Protein AF-W6HVR3-F1 (afdb_monomer_lite)

Radius of gyration: 27.74 Å; chains: 1; bounding box: 59×50×89 Å

Sequence (200 aa):
MGRRLGSLRLASVPWSQDQEFVYGEHEGLPLLKRNCAPRDLLATARQLRARGLRPGGKDPVAVLVTKHPASGKTNFSSLWQISECVPVRPQTPAKRASIARATASRRVCRDCGERAWKDLPYRFGRRCEACRYDLGLVDVDDELHELLVGEPTLSAAEHAALDQALVDEREAAALAPVIPLPRRAEVPAPARFRGAVMAS

Structure (mmCIF, N/CA/C/O backbone):
data_AF-W6HVR3-F1
#
_entry.id   AF-W6HVR3-F1
#
loop_
_atom_site.group_PDB
_atom_site.id
_atom_site.type_symbol
_atom_site.label_atom_id
_atom_site.label_alt_id
_atom_site.label_comp_id
_atom_site.label_asym_id
_atom_site.label_entity_id
_atom_site.label_seq_id
_atom_site.pdbx_PDB_ins_code
_atom_site.Cartn_x
_atom_site.Cartn_y
_atom_site.Cartn_z
_atom_site.occupancy
_atom_site.B_iso_or_equiv
_atom_site.auth_seq_id
_atom_site.auth_comp_id
_atom_site.auth_asym_id
_atom_site.auth_atom_id
_atom_site.pdbx_PDB_model_num
ATOM 1 N N . MET A 1 1 ? 10.643 19.812 15.127 1.00 37.28 1 MET A N 1
ATOM 2 C CA . MET A 1 1 ? 9.776 19.799 16.328 1.00 37.28 1 MET A CA 1
ATOM 3 C C . MET A 1 1 ? 8.792 18.641 16.234 1.00 37.28 1 MET A C 1
ATOM 5 O O . MET A 1 1 ? 7.857 18.698 15.446 1.00 37.28 1 MET A O 1
ATOM 9 N N . GLY A 1 2 ? 9.028 17.550 16.965 1.00 48.38 2 GLY A N 1
ATOM 10 C CA . GLY A 1 2 ? 8.088 16.429 16.986 1.00 48.38 2 GLY A CA 1
ATOM 11 C C . GLY A 1 2 ? 6.839 16.829 17.760 1.00 48.38 2 GLY A C 1
ATOM 12 O O . GLY A 1 2 ? 6.935 17.068 18.963 1.00 48.38 2 GLY A O 1
ATOM 13 N N . ARG A 1 3 ? 5.679 16.913 17.094 1.00 54.22 3 ARG A N 1
ATOM 14 C CA . ARG A 1 3 ? 4.394 17.048 17.793 1.00 54.22 3 ARG A CA 1
ATOM 15 C C . ARG A 1 3 ? 4.345 15.959 18.868 1.00 54.22 3 ARG A C 1
ATOM 17 O O . ARG A 1 3 ? 4.532 14.774 18.559 1.00 54.22 3 ARG A O 1
ATOM 24 N N . ARG A 1 4 ? 4.172 16.349 20.138 1.00 56.22 4 ARG A N 1
ATOM 25 C CA . ARG A 1 4 ? 3.867 15.367 21.182 1.00 56.22 4 ARG A CA 1
ATOM 26 C C . ARG A 1 4 ? 2.619 14.635 20.694 1.00 56.22 4 ARG A C 1
ATOM 28 O O . ARG A 1 4 ? 1.671 15.273 20.247 1.00 56.22 4 ARG A O 1
ATOM 35 N N . LEU A 1 5 ? 2.668 13.304 20.696 1.00 62.72 5 LEU A N 1
ATOM 36 C CA . LEU A 1 5 ? 1.436 12.538 20.525 1.00 62.72 5 LEU A CA 1
ATOM 37 C C . LEU A 1 5 ? 0.501 12.994 21.642 1.00 62.72 5 LEU A C 1
ATOM 39 O O . LEU A 1 5 ? 0.992 13.212 22.754 1.00 62.72 5 LEU A O 1
ATOM 43 N N . GLY A 1 6 ? -0.780 13.189 21.335 1.00 65.81 6 GLY A N 1
ATOM 44 C CA . GLY A 1 6 ? -1.755 13.622 22.328 1.00 65.81 6 GLY A CA 1
ATOM 45 C C . GLY A 1 6 ? -1.725 12.723 23.566 1.00 65.81 6 GLY A C 1
ATOM 46 O O . GLY A 1 6 ? -1.260 11.574 23.522 1.00 65.81 6 GLY A O 1
ATOM 47 N N . SER A 1 7 ? -2.187 13.264 24.691 1.00 78.25 7 SER A N 1
ATOM 48 C CA . SER A 1 7 ? -2.413 12.466 25.892 1.00 78.25 7 SER A CA 1
ATOM 49 C C . SER A 1 7 ? -3.419 11.355 25.590 1.00 78.25 7 SER A C 1
ATOM 51 O O . SER A 1 7 ? -4.323 11.513 24.768 1.00 78.25 7 SER A O 1
ATOM 53 N N . LEU A 1 8 ? -3.223 10.205 26.236 1.00 86.62 8 LEU A N 1
ATOM 54 C CA . LEU A 1 8 ? -4.191 9.119 26.186 1.00 86.62 8 LEU A CA 1
ATOM 55 C C . LEU A 1 8 ? -5.496 9.610 26.821 1.00 86.62 8 LEU A C 1
ATOM 57 O O . LEU A 1 8 ? -5.473 10.094 27.952 1.00 86.62 8 LEU A O 1
ATOM 61 N N . ARG A 1 9 ? -6.608 9.497 26.101 1.00 90.75 9 ARG A N 1
ATOM 62 C CA . ARG A 1 9 ? -7.938 9.886 26.579 1.00 90.75 9 ARG A CA 1
ATOM 63 C C . ARG A 1 9 ? -8.987 8.888 26.118 1.00 90.75 9 ARG A C 1
ATOM 65 O O . ARG A 1 9 ? -8.795 8.232 25.098 1.00 90.75 9 ARG A O 1
ATOM 72 N N . LEU A 1 10 ? -10.095 8.820 26.841 1.00 92.25 10 LEU A N 1
ATOM 73 C CA . LEU A 1 10 ? -11.294 8.128 26.382 1.00 92.25 10 LEU A CA 1
ATOM 74 C C . LEU A 1 10 ? -12.038 9.013 25.377 1.00 92.25 10 LEU A C 1
ATOM 76 O O . LEU A 1 10 ? -12.172 10.224 25.581 1.00 92.25 10 LEU A O 1
ATOM 80 N N . ALA A 1 11 ? -12.480 8.420 24.274 1.00 91.00 11 ALA A N 1
ATOM 81 C CA . ALA A 1 11 ? -13.274 9.085 23.251 1.00 91.00 11 ALA A CA 1
ATOM 82 C C . ALA A 1 11 ? -14.348 8.137 22.715 1.00 91.00 11 ALA A C 1
ATOM 84 O O . ALA A 1 11 ? -14.144 6.927 22.652 1.00 91.00 11 ALA A O 1
ATOM 85 N N . SER A 1 12 ? -15.483 8.701 22.301 1.00 93.81 12 SER A N 1
ATOM 86 C CA . SER A 1 12 ? -16.439 7.968 21.471 1.00 93.81 12 SER A CA 1
ATOM 87 C C . SER A 1 12 ? -15.815 7.740 20.094 1.00 93.81 12 SER A C 1
ATOM 89 O O . SER A 1 12 ? -15.232 8.664 19.518 1.00 93.81 12 SER A O 1
ATOM 91 N N . VAL A 1 13 ? -15.886 6.504 19.602 1.00 93.62 13 VAL A N 1
ATOM 92 C CA . VAL A 1 13 ? -15.258 6.082 18.348 1.00 93.62 13 VAL A CA 1
ATOM 93 C C . VAL A 1 13 ? -16.280 5.410 17.426 1.00 93.62 13 VAL A C 1
ATOM 95 O O . VAL A 1 13 ? -17.185 4.746 17.919 1.00 93.62 13 VAL A O 1
ATOM 98 N N . PRO A 1 14 ? -16.144 5.519 16.091 1.00 90.62 14 PRO A N 1
ATOM 99 C CA . PRO A 1 14 ? -17.130 4.955 15.161 1.00 90.62 14 PRO A CA 1
ATOM 100 C C . PRO A 1 14 ? -17.266 3.422 15.177 1.00 90.62 14 PRO A C 1
ATOM 102 O O . PRO A 1 14 ? -18.275 2.896 14.720 1.00 90.62 14 PRO A O 1
ATOM 105 N N . TRP A 1 15 ? -16.253 2.690 15.652 1.00 92.00 15 TRP A N 1
ATOM 106 C CA . TRP A 1 15 ? -16.192 1.224 15.549 1.00 92.00 15 TRP A CA 1
ATOM 107 C C . TRP A 1 15 ? -16.594 0.476 16.827 1.00 92.00 15 TRP A C 1
ATOM 109 O O . TRP A 1 15 ? -16.579 -0.755 16.821 1.00 92.00 15 TRP A O 1
ATOM 119 N N . SER A 1 16 ? -16.934 1.183 17.907 1.00 92.75 16 SER A N 1
ATOM 120 C CA . SER A 1 16 ? -17.322 0.589 19.189 1.00 92.75 16 SER A CA 1
ATOM 121 C C . SER A 1 16 ? -18.478 1.357 19.820 1.00 92.75 16 SER A C 1
ATOM 123 O O . SER A 1 16 ? -18.613 2.563 19.627 1.00 92.75 16 SER A O 1
ATOM 125 N N . GLN A 1 17 ? -19.326 0.643 20.559 1.00 90.69 17 GLN A N 1
ATOM 126 C CA . GLN A 1 17 ? -20.404 1.247 21.350 1.00 90.69 17 GLN A CA 1
ATOM 127 C C . GLN A 1 17 ? -19.866 1.872 22.645 1.00 90.69 17 GLN A C 1
ATOM 129 O O . GLN A 1 17 ? -20.471 2.799 23.182 1.00 90.69 17 GLN A O 1
ATOM 134 N N . ASP A 1 18 ? -18.712 1.391 23.109 1.00 92.31 18 ASP A N 1
ATOM 135 C CA . ASP A 1 18 ? -18.030 1.887 24.295 1.00 92.31 18 ASP A CA 1
ATOM 136 C C . ASP A 1 18 ? -17.052 3.016 23.948 1.00 92.31 18 ASP A C 1
ATOM 138 O O . ASP A 1 18 ? -16.608 3.184 22.808 1.00 92.31 18 ASP A O 1
ATOM 142 N N . GLN A 1 19 ? -16.668 3.794 24.961 1.00 92.25 19 GLN A N 1
ATOM 143 C CA . GLN A 1 19 ? -15.564 4.738 24.817 1.00 92.25 19 GLN A CA 1
ATOM 144 C C . GLN A 1 19 ? -14.231 3.989 24.747 1.00 92.25 19 GLN A C 1
ATOM 146 O O . GLN A 1 19 ? -13.931 3.153 25.599 1.00 92.25 19 GLN A O 1
ATOM 151 N N . GLU A 1 20 ? -13.394 4.345 23.775 1.00 91.12 20 GLU A N 1
ATOM 152 C CA . GLU A 1 20 ? -12.078 3.738 23.595 1.00 91.12 20 GLU A CA 1
ATOM 153 C C . GLU A 1 20 ? -10.937 4.715 23.868 1.00 91.12 20 GLU A C 1
ATOM 155 O O . GLU A 1 20 ? -11.057 5.937 23.748 1.00 91.12 20 GLU A O 1
ATOM 160 N N . PHE A 1 21 ? -9.788 4.148 24.232 1.00 91.62 21 PHE A N 1
ATOM 161 C CA . PHE A 1 21 ? -8.570 4.901 24.481 1.00 91.62 21 PHE A CA 1
ATOM 162 C C . PHE A 1 21 ? -7.899 5.340 23.173 1.00 91.62 21 PHE A C 1
ATOM 164 O O . PHE A 1 21 ? -7.393 4.524 22.401 1.00 91.62 21 PHE A O 1
ATOM 171 N N . VAL A 1 22 ? -7.804 6.654 22.973 1.00 93.19 22 VAL A N 1
ATOM 172 C CA . VAL A 1 22 ? -7.170 7.296 21.814 1.00 93.19 22 VAL A CA 1
ATOM 173 C C . VAL A 1 22 ? -6.045 8.233 22.261 1.00 93.19 22 VAL A C 1
ATOM 175 O O . VAL A 1 22 ? -6.077 8.803 23.349 1.00 93.19 22 VAL A O 1
ATOM 178 N N . TYR A 1 23 ? -5.030 8.422 21.421 1.00 90.00 23 TYR A N 1
ATOM 179 C CA . TYR A 1 23 ? -3.847 9.257 21.687 1.00 90.00 23 TYR A CA 1
ATOM 180 C C . TYR A 1 23 ? -3.973 10.670 21.096 1.00 90.00 23 TYR A C 1
ATOM 182 O O . TYR A 1 23 ? -2.999 11.242 20.597 1.00 90.00 23 TYR A O 1
ATOM 190 N N . GLY A 1 24 ? -5.183 11.224 21.131 1.00 89.06 24 GLY A N 1
ATOM 191 C CA . GLY A 1 24 ? -5.526 12.509 20.526 1.00 89.06 24 GLY A CA 1
ATOM 192 C C . GLY A 1 24 ? -6.207 12.356 19.170 1.00 89.06 24 GLY A C 1
ATOM 193 O O . GLY A 1 24 ? -6.849 11.344 18.897 1.00 89.06 24 GLY A O 1
ATOM 194 N N . GLU A 1 25 ? -6.075 13.385 18.341 1.00 89.25 25 GLU A N 1
ATOM 195 C CA . GLU A 1 25 ? -6.706 13.472 17.024 1.00 89.25 25 GLU A CA 1
ATOM 196 C C . GLU A 1 25 ? -5.675 13.860 15.962 1.00 89.25 25 GLU A C 1
ATOM 198 O O . GLU A 1 25 ? -4.686 14.547 16.242 1.00 89.25 25 GLU A O 1
ATOM 203 N N . HIS A 1 26 ? -5.899 13.407 14.735 1.00 89.81 26 HIS A N 1
ATOM 204 C CA . HIS A 1 26 ? -5.138 13.787 13.555 1.00 89.81 26 HIS A CA 1
ATOM 205 C C . HIS A 1 26 ? -6.118 14.018 12.412 1.00 89.81 26 HIS A C 1
ATOM 207 O O . HIS A 1 26 ? -6.849 13.102 12.057 1.00 89.81 26 HIS A O 1
ATOM 213 N N . GLU A 1 27 ? -6.155 15.241 11.875 1.00 87.50 27 GLU A N 1
ATOM 214 C CA . GLU A 1 27 ? -7.090 15.621 10.801 1.00 87.50 27 GLU A CA 1
ATOM 215 C C . GLU A 1 27 ? -8.567 15.375 11.178 1.00 87.50 27 GLU A C 1
ATOM 217 O O . GLU A 1 27 ? -9.373 14.957 10.358 1.00 87.50 27 GLU A O 1
ATOM 222 N N . GLY A 1 28 ? -8.917 15.599 12.452 1.00 89.56 28 GLY A N 1
ATOM 223 C CA . GLY A 1 28 ? -10.265 15.354 12.983 1.00 89.56 28 GLY A CA 1
ATOM 224 C C . GLY A 1 28 ? -10.594 13.878 13.240 1.00 89.56 28 GLY A C 1
ATOM 225 O O . GLY A 1 28 ? -11.687 13.574 13.705 1.00 89.56 28 GLY A O 1
ATOM 226 N N . LEU A 1 29 ? -9.658 12.958 12.983 1.00 93.50 29 LEU A N 1
ATOM 227 C CA . LEU A 1 29 ? -9.834 11.527 13.215 1.00 93.50 29 LEU A CA 1
ATOM 228 C C . LEU A 1 29 ? -9.121 11.063 14.493 1.00 93.50 29 LEU A C 1
ATOM 230 O O . LEU A 1 29 ? -8.024 11.546 14.796 1.00 93.50 29 LEU A O 1
ATOM 234 N N . PRO A 1 30 ? -9.674 10.075 15.218 1.00 94.25 30 PRO A N 1
ATOM 235 C CA . PRO A 1 30 ? -9.005 9.438 16.345 1.00 94.25 30 PRO A CA 1
ATOM 236 C C . PRO A 1 30 ? -7.598 8.938 15.999 1.00 94.25 30 PRO A C 1
ATOM 238 O O . PRO A 1 30 ? -7.398 8.201 15.028 1.00 94.25 30 PRO A O 1
ATOM 241 N N . LEU A 1 31 ? -6.614 9.303 16.822 1.00 94.50 31 LEU A N 1
ATOM 242 C CA . LEU A 1 31 ? -5.224 8.890 16.647 1.00 94.50 31 LEU A CA 1
ATOM 243 C C . LEU A 1 31 ? -4.912 7.663 17.510 1.00 94.50 31 LEU A C 1
ATOM 245 O O . LEU A 1 31 ? -4.918 7.731 18.737 1.00 94.50 31 LEU A O 1
ATOM 249 N N . LEU A 1 32 ? -4.561 6.546 16.882 1.00 93.62 32 LEU A N 1
ATOM 250 C CA . LEU A 1 32 ? -4.206 5.294 17.548 1.00 93.62 32 LEU A CA 1
ATOM 251 C C . LEU A 1 32 ? -2.709 5.026 17.412 1.00 93.62 32 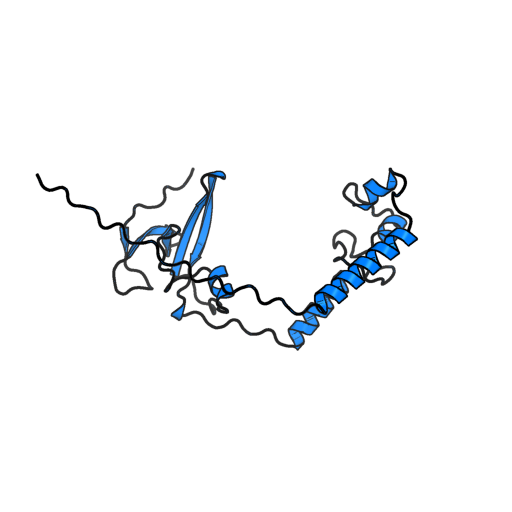LEU A C 1
ATOM 253 O O . LEU A 1 32 ? -2.122 5.216 16.350 1.00 93.62 32 LEU A O 1
ATOM 257 N N . LYS A 1 33 ? -2.058 4.542 18.471 1.00 91.25 33 LYS A N 1
ATOM 258 C CA . LYS A 1 33 ? -0.667 4.076 18.377 1.00 91.25 33 LYS A CA 1
ATOM 259 C C . LYS A 1 33 ? -0.597 2.670 17.791 1.00 91.25 33 LYS A C 1
ATOM 261 O O . LYS A 1 33 ? -1.537 1.877 17.884 1.00 91.25 33 LYS A O 1
ATOM 266 N N . ARG A 1 34 ? 0.569 2.327 17.237 1.00 87.94 34 ARG A N 1
ATOM 267 C CA . ARG A 1 34 ? 0.906 0.941 16.884 1.00 87.94 34 ARG A CA 1
ATOM 268 C C . ARG A 1 34 ? 0.579 -0.005 18.048 1.00 87.94 34 ARG A C 1
ATOM 270 O O . ARG A 1 34 ? 1.024 0.236 19.163 1.00 87.94 34 ARG A O 1
ATOM 277 N N . ASN A 1 35 ? -0.133 -1.093 17.745 1.00 86.31 35 ASN A N 1
ATOM 278 C CA . ASN A 1 35 ? -0.628 -2.113 18.683 1.00 86.31 35 ASN A CA 1
ATOM 279 C C . ASN A 1 35 ? -1.777 -1.696 19.616 1.00 86.31 35 ASN A C 1
ATOM 281 O O . ASN A 1 35 ? -2.193 -2.528 20.411 1.00 86.31 35 ASN A O 1
ATOM 285 N N . CYS A 1 36 ? -2.319 -0.482 19.500 1.00 89.44 36 CYS A N 1
ATOM 286 C CA . CYS A 1 36 ? -3.506 -0.073 20.261 1.00 89.44 36 CYS A CA 1
ATOM 287 C C . CYS A 1 36 ? -4.809 -0.223 19.466 1.00 89.44 36 CYS A C 1
ATOM 289 O O . CYS A 1 36 ? -5.869 -0.300 20.064 1.00 89.44 36 CYS A O 1
ATOM 291 N N . ALA A 1 37 ? -4.740 -0.264 18.131 1.00 89.56 37 ALA A N 1
ATOM 292 C CA . ALA A 1 37 ? -5.923 -0.444 17.296 1.00 89.56 37 ALA A CA 1
ATOM 293 C C . ALA A 1 37 ? -6.438 -1.901 17.347 1.00 89.56 37 ALA A C 1
ATOM 295 O O . ALA A 1 37 ? -5.624 -2.814 17.130 1.00 89.56 37 ALA A O 1
ATOM 296 N N . PRO A 1 38 ? -7.752 -2.126 17.552 1.00 92.06 38 PRO A N 1
ATOM 297 C CA . PRO A 1 38 ? -8.369 -3.448 17.444 1.00 92.06 38 PRO A CA 1
ATOM 298 C C . PRO A 1 38 ? -8.154 -4.038 16.042 1.00 92.06 38 PRO A C 1
ATOM 300 O O . PRO A 1 38 ? -8.547 -3.449 15.035 1.00 92.06 38 PRO A O 1
ATOM 303 N N . ARG A 1 39 ? -7.459 -5.179 15.946 1.00 91.62 39 ARG A N 1
ATOM 304 C CA . ARG A 1 39 ? -6.997 -5.769 14.663 1.00 91.62 39 ARG A CA 1
ATOM 305 C C . ARG A 1 39 ? -8.079 -6.562 13.924 1.00 91.62 39 ARG A C 1
ATOM 307 O O . ARG A 1 39 ? -7.921 -6.901 12.744 1.00 91.62 39 ARG A O 1
ATOM 314 N N . ASP A 1 40 ? -9.112 -6.928 14.655 1.00 92.44 40 ASP A N 1
ATOM 315 C CA . ASP A 1 40 ? -10.336 -7.592 14.233 1.00 92.44 40 ASP A CA 1
ATOM 316 C C . ASP A 1 40 ? -11.332 -6.600 13.619 1.00 92.44 40 ASP A C 1
ATOM 318 O O . ASP A 1 40 ? -11.959 -6.938 12.617 1.00 92.44 40 ASP A O 1
ATOM 322 N N . LEU A 1 41 ? -11.391 -5.365 14.134 1.00 95.12 41 LEU A N 1
ATOM 323 C CA . LEU A 1 41 ? -12.311 -4.322 13.658 1.00 95.12 41 LEU A CA 1
ATOM 324 C C . LEU A 1 41 ? -11.678 -3.348 12.661 1.00 95.12 41 LEU A C 1
ATOM 326 O O . LEU A 1 41 ? -12.324 -2.972 11.682 1.00 95.12 41 LEU A O 1
ATOM 330 N N . LEU A 1 42 ? -10.415 -2.960 12.866 1.00 96.25 42 LEU A N 1
ATOM 331 C CA . LEU A 1 42 ? -9.730 -1.955 12.055 1.00 96.25 42 LEU A CA 1
ATOM 332 C C . LEU A 1 42 ? -8.573 -2.540 11.245 1.00 96.25 42 LEU A C 1
ATOM 334 O O . LEU A 1 42 ? -7.784 -3.368 11.712 1.00 96.25 42 LEU A O 1
ATOM 338 N N . ALA A 1 43 ? -8.416 -2.043 10.021 1.00 96.75 43 ALA A N 1
ATOM 339 C CA . ALA A 1 43 ? -7.310 -2.402 9.149 1.00 96.75 43 ALA A CA 1
ATOM 340 C C . ALA A 1 43 ? -6.820 -1.219 8.309 1.00 96.75 43 ALA A C 1
ATOM 342 O O . ALA A 1 43 ? -7.584 -0.384 7.834 1.00 96.75 43 ALA A O 1
ATOM 343 N N . THR A 1 44 ? -5.513 -1.191 8.063 1.00 96.50 44 THR A N 1
ATOM 344 C CA . THR A 1 44 ? -4.900 -0.320 7.050 1.00 96.50 44 THR A CA 1
ATOM 345 C C . THR A 1 44 ? -5.234 -0.810 5.639 1.00 96.50 44 THR A C 1
ATOM 347 O O . THR A 1 44 ? -5.469 -2.001 5.425 1.00 96.50 44 THR A O 1
ATOM 350 N N . ALA A 1 45 ? -5.133 0.063 4.633 1.00 95.00 45 ALA A N 1
ATOM 351 C CA . ALA A 1 45 ? -5.339 -0.309 3.226 1.00 95.00 45 ALA A CA 1
ATOM 352 C C . ALA A 1 45 ? -4.477 -1.509 2.783 1.00 95.00 45 ALA A C 1
ATOM 354 O O . ALA A 1 45 ? -4.921 -2.355 2.005 1.00 95.00 45 ALA A O 1
ATOM 355 N N . ARG A 1 46 ? -3.246 -1.616 3.305 1.00 94.75 46 ARG A N 1
ATOM 356 C CA . ARG A 1 46 ? -2.357 -2.757 3.038 1.00 94.75 46 ARG A CA 1
ATOM 357 C C . ARG A 1 46 ? -2.876 -4.051 3.669 1.00 94.75 46 ARG A C 1
ATOM 359 O O . ARG A 1 46 ? -2.840 -5.092 3.021 1.00 94.75 46 ARG A O 1
ATOM 366 N N . GLN A 1 47 ? -3.365 -3.989 4.907 1.00 95.50 47 GLN A N 1
ATOM 367 C CA . GLN A 1 47 ? -3.951 -5.144 5.595 1.00 95.50 47 GLN A CA 1
ATOM 368 C C . GLN A 1 47 ? -5.266 -5.588 4.945 1.00 95.50 47 GLN A C 1
ATOM 370 O O . GLN A 1 47 ? -5.481 -6.786 4.805 1.00 95.50 47 GLN A O 1
ATOM 375 N N . LEU A 1 48 ? -6.103 -4.653 4.485 1.00 96.62 48 LEU A N 1
ATOM 376 C CA . LEU A 1 48 ? -7.312 -4.976 3.725 1.00 96.62 48 LEU A CA 1
ATOM 377 C C . LEU A 1 48 ? -6.980 -5.723 2.433 1.00 96.62 48 LEU A C 1
ATOM 379 O O . LEU A 1 48 ? -7.549 -6.781 2.182 1.00 96.62 48 LEU A O 1
ATOM 383 N N . ARG A 1 49 ? -6.001 -5.238 1.656 1.00 94.69 49 ARG A N 1
ATOM 384 C CA . ARG A 1 49 ? -5.561 -5.927 0.431 1.00 94.69 49 ARG A CA 1
ATOM 385 C C . ARG A 1 49 ? -5.079 -7.350 0.696 1.00 94.69 49 ARG A C 1
ATOM 387 O O . ARG A 1 49 ? -5.412 -8.238 -0.078 1.00 94.69 49 ARG A O 1
ATOM 394 N N . ALA A 1 50 ? -4.351 -7.574 1.791 1.00 95.12 50 ALA A N 1
ATOM 395 C CA . ALA A 1 50 ? -3.924 -8.917 2.190 1.00 95.12 50 ALA A CA 1
ATOM 396 C C . ALA A 1 50 ? -5.108 -9.850 2.515 1.00 95.12 50 ALA A C 1
ATOM 398 O O . ALA A 1 50 ? -4.986 -11.059 2.366 1.00 95.12 50 ALA A O 1
ATOM 399 N N . ARG A 1 51 ? -6.259 -9.291 2.914 1.00 94.88 51 ARG A N 1
ATOM 400 C CA . ARG A 1 51 ? -7.523 -10.013 3.140 1.00 94.88 51 ARG A CA 1
ATOM 401 C C . ARG A 1 51 ? -8.428 -10.064 1.898 1.00 94.88 51 ARG A C 1
ATOM 403 O O . ARG A 1 51 ? -9.569 -10.492 2.004 1.00 94.88 51 ARG A O 1
ATOM 410 N N . GLY A 1 52 ? -7.970 -9.589 0.737 1.00 95.12 52 GLY A N 1
ATOM 411 C CA . GLY A 1 52 ? -8.801 -9.506 -0.470 1.00 95.12 52 GLY A CA 1
ATOM 412 C C . GLY A 1 52 ? -9.899 -8.437 -0.403 1.00 95.12 52 GLY A C 1
ATOM 413 O O . GLY A 1 52 ? -10.848 -8.487 -1.182 1.00 95.12 52 GLY A O 1
ATOM 414 N N . LEU A 1 53 ? -9.770 -7.455 0.493 1.00 96.81 53 LEU A N 1
ATOM 415 C CA . LEU A 1 53 ? -10.717 -6.358 0.698 1.00 96.81 53 LEU A CA 1
ATOM 416 C C . LEU A 1 53 ? -10.152 -5.017 0.204 1.00 96.81 53 LEU A C 1
ATOM 418 O O . LEU A 1 53 ? -8.939 -4.811 0.097 1.00 96.81 53 LEU A O 1
ATOM 422 N N . ARG A 1 54 ? -11.048 -4.073 -0.083 1.00 96.00 54 ARG A N 1
ATOM 423 C CA . ARG A 1 54 ? -10.748 -2.667 -0.373 1.00 96.00 54 ARG A CA 1
ATOM 424 C C . ARG A 1 54 ? -11.698 -1.752 0.414 1.00 96.00 54 ARG A C 1
ATOM 426 O O . ARG A 1 54 ? -12.832 -2.156 0.661 1.00 96.00 54 ARG A O 1
ATOM 433 N N . PRO A 1 55 ? -11.307 -0.495 0.694 1.00 95.50 55 PRO A N 1
ATOM 434 C CA . PRO A 1 55 ? -12.153 0.469 1.408 1.00 95.50 55 PRO A CA 1
ATOM 435 C C . PRO A 1 55 ? -13.515 0.777 0.772 1.00 95.50 55 PRO A C 1
ATOM 437 O O . PRO A 1 55 ? -14.358 1.396 1.396 1.00 95.50 55 PRO A O 1
ATOM 440 N N . GLY A 1 56 ? -13.733 0.428 -0.500 1.00 92.69 56 GLY A N 1
ATOM 441 C CA . GLY A 1 56 ? -15.042 0.603 -1.137 1.00 92.69 56 GLY A CA 1
ATOM 442 C C . GLY A 1 56 ? -15.480 2.050 -1.386 1.00 92.69 56 GLY A C 1
ATOM 443 O O . GLY A 1 56 ? -16.609 2.239 -1.813 1.00 92.69 56 GLY A O 1
ATOM 444 N N . GLY A 1 57 ? -14.604 3.042 -1.186 1.00 92.50 57 GLY A N 1
ATOM 445 C CA . GLY A 1 57 ? -14.953 4.468 -1.254 1.00 92.50 57 GLY A CA 1
ATOM 446 C C . GLY A 1 57 ? -15.340 5.073 0.098 1.00 92.50 57 GLY A C 1
ATOM 447 O O . GLY A 1 57 ? -15.802 6.203 0.130 1.00 92.50 57 GLY A O 1
ATOM 448 N N . LYS A 1 58 ? -15.163 4.328 1.196 1.00 93.38 58 LYS A N 1
ATOM 449 C CA . LYS A 1 58 ? -15.342 4.828 2.559 1.00 93.38 58 LYS A CA 1
ATOM 450 C C . LYS A 1 58 ? -14.158 5.682 3.002 1.00 93.38 58 LYS A C 1
ATOM 452 O O . LYS A 1 58 ? -12.998 5.336 2.734 1.00 93.38 58 LYS A O 1
ATOM 457 N N . ASP A 1 59 ? -14.473 6.737 3.738 1.00 95.00 59 ASP A N 1
ATOM 458 C CA . ASP A 1 59 ? -13.487 7.544 4.439 1.00 95.00 59 ASP A CA 1
ATOM 459 C C . ASP A 1 59 ? -12.872 6.757 5.606 1.00 95.00 59 ASP A C 1
ATOM 461 O O . ASP A 1 59 ? -13.494 5.837 6.149 1.00 95.00 59 ASP A O 1
ATOM 465 N N . PRO A 1 60 ? -11.613 7.042 5.965 1.00 96.38 60 PRO A N 1
ATOM 466 C CA . PRO A 1 60 ? -10.981 6.394 7.101 1.00 96.38 60 PRO A CA 1
ATOM 467 C C . PRO A 1 60 ? -11.623 6.831 8.421 1.00 96.38 60 PRO A C 1
ATOM 469 O O . PRO A 1 60 ? -11.950 7.996 8.613 1.00 96.38 60 PRO A O 1
ATOM 472 N N . VAL A 1 61 ? -11.743 5.891 9.358 1.00 96.62 61 VAL A N 1
ATOM 473 C CA . VAL A 1 61 ? -12.371 6.115 10.674 1.00 96.62 61 VAL A CA 1
ATOM 474 C C . VAL A 1 61 ? -11.364 6.502 11.755 1.00 96.62 61 VAL A C 1
ATOM 476 O O . VAL A 1 61 ? -11.740 7.046 12.786 1.00 96.62 61 VAL A O 1
ATOM 479 N N . ALA A 1 62 ? -10.079 6.209 11.542 1.00 95.69 62 ALA A N 1
ATOM 480 C CA . ALA A 1 62 ? -8.996 6.527 12.466 1.00 95.69 62 ALA A CA 1
ATOM 481 C C . ALA A 1 62 ? -7.658 6.651 11.734 1.00 95.69 62 ALA A C 1
ATOM 483 O O . ALA A 1 62 ? -7.499 6.221 10.587 1.00 95.69 62 ALA A O 1
ATOM 484 N N . VAL A 1 63 ? -6.659 7.182 12.433 1.00 96.00 63 VAL A N 1
ATOM 485 C CA . VAL A 1 63 ? -5.279 7.268 11.955 1.00 96.00 63 VAL A CA 1
ATOM 486 C C . VAL A 1 63 ? -4.366 6.507 12.905 1.00 96.00 63 VAL A C 1
ATOM 488 O O . VAL A 1 63 ? -4.341 6.745 14.107 1.00 96.00 63 VAL A O 1
ATOM 491 N N . LEU A 1 64 ? -3.570 5.594 12.362 1.00 95.25 64 LEU A N 1
ATOM 492 C CA . LEU A 1 64 ? -2.511 4.897 13.072 1.00 95.25 64 LEU A CA 1
ATOM 493 C C . LEU A 1 64 ? -1.216 5.704 13.000 1.00 95.25 64 LEU A C 1
ATOM 495 O O . LEU A 1 64 ? -0.724 5.986 11.909 1.00 95.25 64 LEU A O 1
ATOM 499 N N . VAL A 1 65 ? -0.598 5.980 14.143 1.00 93.56 65 VAL A N 1
ATOM 500 C CA . VAL A 1 65 ? 0.741 6.564 14.211 1.00 93.56 65 VAL A CA 1
ATOM 501 C C . VAL A 1 65 ? 1.787 5.523 14.586 1.00 93.56 65 VAL A C 1
ATOM 503 O O . VAL A 1 65 ? 1.691 4.818 15.597 1.00 93.56 65 VAL A O 1
ATOM 506 N N . THR A 1 66 ? 2.833 5.454 13.767 1.00 91.88 66 THR A N 1
ATOM 507 C CA . THR A 1 66 ? 4.010 4.622 14.007 1.00 91.88 66 THR A CA 1
ATOM 508 C C . THR A 1 66 ? 5.242 5.504 14.099 1.00 91.88 66 THR A C 1
ATOM 510 O O . THR A 1 66 ? 5.637 6.151 13.132 1.00 91.88 66 THR A O 1
ATOM 513 N N . LYS A 1 67 ? 5.865 5.520 15.277 1.00 88.94 67 LYS A N 1
ATOM 514 C CA . LYS A 1 67 ? 7.174 6.139 15.489 1.00 88.94 67 LYS A CA 1
ATOM 515 C C . LYS A 1 67 ? 8.259 5.097 15.252 1.00 88.94 67 LYS A C 1
ATOM 517 O O . LYS A 1 67 ? 8.136 3.976 15.743 1.00 88.94 67 LYS A O 1
ATOM 522 N N . HIS A 1 68 ? 9.308 5.475 14.535 1.00 89.94 68 HIS A N 1
ATOM 523 C CA . HIS A 1 68 ? 10.463 4.635 14.231 1.00 89.94 68 HIS A CA 1
ATOM 524 C C . HIS A 1 68 ? 11.701 5.197 14.947 1.00 89.94 68 HIS A C 1
ATOM 526 O O . HIS A 1 68 ? 12.405 6.010 14.345 1.00 89.94 68 HIS A O 1
ATOM 532 N N . PRO A 1 69 ? 11.987 4.789 16.203 1.00 85.31 69 PRO A N 1
ATOM 533 C CA . PRO A 1 69 ? 13.016 5.417 17.038 1.00 85.31 69 PRO A CA 1
ATOM 534 C C . PRO A 1 69 ? 14.397 5.459 16.381 1.00 85.31 69 PRO A C 1
ATOM 536 O O . PRO A 1 69 ? 15.031 6.503 16.387 1.00 85.31 69 PRO A O 1
ATOM 539 N N . ALA A 1 70 ? 14.802 4.369 15.722 1.00 90.38 70 ALA A N 1
ATOM 540 C CA . ALA A 1 70 ? 16.095 4.269 15.042 1.00 90.38 70 ALA A CA 1
ATOM 541 C C . ALA A 1 70 ? 16.286 5.289 13.906 1.00 90.38 70 ALA A C 1
ATOM 543 O O . ALA A 1 70 ? 17.401 5.708 13.638 1.00 90.38 70 ALA A O 1
ATOM 544 N N . SER A 1 71 ? 15.204 5.692 13.233 1.00 92.12 71 SER A N 1
ATOM 545 C CA . SER A 1 71 ? 15.267 6.625 12.095 1.00 92.12 71 SER A CA 1
ATOM 546 C C . SER A 1 71 ? 14.728 8.020 12.419 1.00 92.12 71 SER A C 1
ATOM 548 O O . SER A 1 71 ? 14.719 8.887 11.552 1.00 92.12 71 SER A O 1
ATOM 550 N N . GLY A 1 72 ? 14.161 8.218 13.614 1.00 89.12 72 GLY A N 1
ATOM 551 C CA . GLY A 1 72 ? 13.417 9.426 13.986 1.00 89.12 72 GLY A CA 1
ATOM 552 C C . GLY A 1 72 ? 12.117 9.672 13.198 1.00 89.12 72 GLY A C 1
ATOM 553 O O . GLY A 1 72 ? 11.388 10.618 13.502 1.00 89.12 72 GLY A O 1
ATOM 554 N N . LYS A 1 73 ? 11.781 8.838 12.204 1.00 91.12 73 LYS A N 1
ATOM 555 C CA . LYS A 1 73 ? 10.613 9.031 11.332 1.00 91.12 73 LYS A CA 1
ATOM 556 C C . LYS A 1 73 ? 9.308 8.705 12.057 1.00 91.12 73 LYS A C 1
ATOM 558 O O . LYS A 1 73 ? 9.226 7.769 12.856 1.00 91.12 73 LYS A O 1
ATOM 563 N N . THR A 1 74 ? 8.263 9.466 11.744 1.00 91.31 74 THR A N 1
ATOM 564 C CA . THR A 1 74 ? 6.894 9.211 12.206 1.00 91.31 74 THR A CA 1
ATOM 565 C C . THR A 1 74 ? 5.993 9.052 10.995 1.00 91.31 74 THR A C 1
ATOM 567 O O . THR A 1 74 ? 5.902 9.962 10.178 1.00 91.31 74 THR A O 1
ATOM 570 N N . ASN A 1 75 ? 5.339 7.900 10.897 1.00 92.88 75 ASN A N 1
ATOM 571 C CA . ASN A 1 75 ? 4.427 7.568 9.815 1.00 92.88 75 ASN A CA 1
ATOM 572 C C . ASN A 1 75 ? 2.991 7.578 10.325 1.00 92.88 75 ASN A C 1
ATOM 574 O O . ASN A 1 75 ? 2.708 7.058 11.409 1.00 92.88 75 ASN A O 1
ATOM 578 N N . PHE A 1 76 ? 2.100 8.125 9.509 1.00 93.88 76 PHE A N 1
ATOM 579 C CA . PHE A 1 76 ? 0.660 8.082 9.711 1.00 93.88 76 PHE A CA 1
ATOM 580 C C . PHE A 1 76 ? 0.059 7.122 8.689 1.00 93.88 76 PHE A C 1
ATOM 582 O O . PHE A 1 76 ? 0.516 7.031 7.549 1.00 93.88 76 PHE A O 1
ATOM 589 N N . SER A 1 77 ? -0.912 6.324 9.106 1.00 95.44 77 SER A N 1
ATOM 590 C CA . SER A 1 77 ? -1.578 5.362 8.234 1.00 95.44 77 SER A CA 1
ATOM 591 C C . SER A 1 77 ? -3.056 5.345 8.549 1.00 95.44 77 SER A C 1
ATOM 593 O O . SER A 1 77 ? -3.444 5.050 9.672 1.00 95.44 77 SER A O 1
ATOM 595 N N . SER A 1 78 ? -3.878 5.629 7.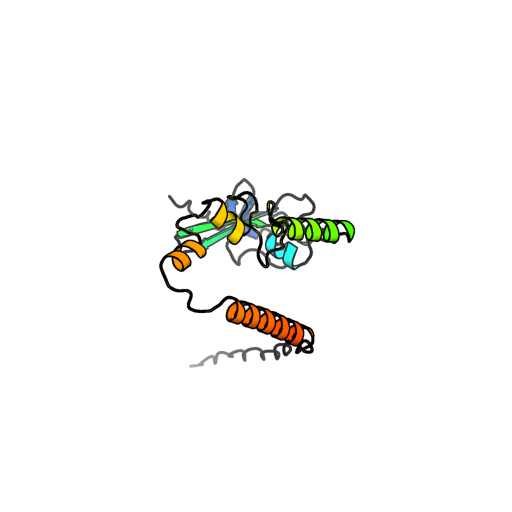554 1.00 96.50 78 SER A N 1
ATOM 596 C CA . SER A 1 78 ? -5.325 5.605 7.702 1.00 96.50 78 SER A CA 1
ATOM 597 C C . SER A 1 78 ? -5.829 4.189 8.016 1.00 96.50 78 SER A C 1
ATOM 599 O O . SER A 1 78 ? -5.285 3.189 7.524 1.00 96.50 78 SER A O 1
ATOM 601 N N . LEU A 1 79 ? -6.855 4.114 8.858 1.00 96.75 79 LEU A N 1
ATOM 602 C CA . LEU A 1 79 ? -7.532 2.894 9.275 1.00 96.75 79 LEU A CA 1
ATOM 603 C C . LEU A 1 79 ? -8.984 2.927 8.812 1.00 96.75 79 LEU A C 1
ATOM 605 O O . LEU A 1 79 ? -9.665 3.944 8.923 1.00 96.75 79 LEU A O 1
ATOM 609 N N . TRP A 1 80 ? -9.446 1.782 8.333 1.00 97.44 80 TRP A N 1
ATOM 610 C CA . TRP A 1 80 ? -10.818 1.544 7.915 1.00 97.44 80 TRP A CA 1
ATOM 611 C C . TRP A 1 80 ? -11.424 0.433 8.752 1.00 97.44 80 TRP A C 1
ATOM 613 O O . TRP A 1 80 ? -10.717 -0.492 9.169 1.00 97.44 80 TRP A O 1
ATOM 623 N N . GLN A 1 81 ? -12.735 0.505 8.939 1.00 96.19 81 GLN A N 1
ATOM 624 C CA . GLN A 1 81 ? -13.492 -0.556 9.577 1.00 96.19 81 GLN A CA 1
ATOM 625 C C . GLN A 1 81 ? -13.700 -1.715 8.599 1.00 96.19 81 GLN A C 1
ATOM 627 O O . GLN A 1 81 ? -14.136 -1.533 7.462 1.00 96.19 81 GLN A O 1
ATOM 632 N N . ILE A 1 82 ? -13.347 -2.922 9.032 1.00 96.12 82 ILE A N 1
ATOM 633 C CA . ILE A 1 82 ? -13.310 -4.109 8.172 1.00 96.12 82 ILE A CA 1
ATOM 634 C C . ILE A 1 82 ? -14.716 -4.519 7.721 1.00 96.12 82 ILE A C 1
ATOM 636 O O . ILE A 1 82 ? -14.876 -4.916 6.570 1.00 96.12 82 ILE A O 1
ATOM 640 N N . SER A 1 83 ? -15.722 -4.388 8.591 1.00 94.12 83 SER A N 1
ATOM 641 C CA . SER A 1 83 ? -17.121 -4.741 8.301 1.00 94.12 83 SER A CA 1
ATOM 642 C C . SER A 1 83 ? -17.736 -3.923 7.163 1.00 94.12 83 SER A C 1
ATOM 644 O O . SER A 1 83 ? -18.629 -4.409 6.479 1.00 94.12 83 SER A O 1
ATOM 646 N N . GLU A 1 84 ? -17.249 -2.703 6.934 1.00 94.06 84 GLU A N 1
ATOM 647 C CA . GLU A 1 84 ? -17.740 -1.816 5.872 1.00 94.06 84 GLU A CA 1
ATOM 648 C C . GLU A 1 84 ? -16.955 -1.943 4.562 1.00 94.06 84 GLU A C 1
ATOM 650 O O . GLU A 1 84 ? -17.310 -1.346 3.540 1.00 94.06 84 GLU A O 1
ATOM 655 N N . CYS A 1 85 ? -15.856 -2.694 4.583 1.00 96.19 85 CYS A N 1
ATOM 656 C CA . CYS A 1 85 ? -15.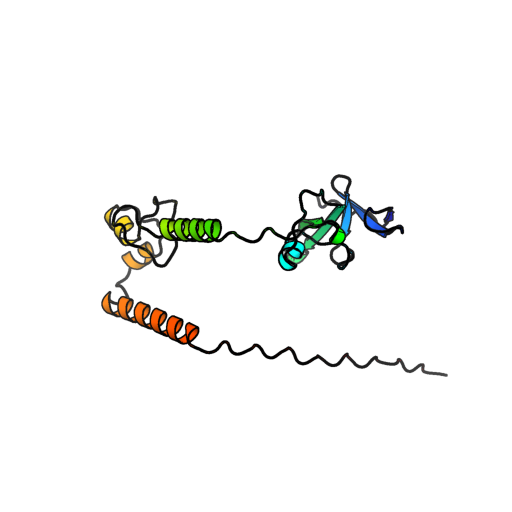024 -2.889 3.412 1.00 96.19 85 CYS A CA 1
ATOM 657 C C . CYS A 1 85 ? -15.655 -3.897 2.454 1.00 96.19 85 CYS A C 1
ATOM 659 O O . CYS A 1 85 ? -16.350 -4.832 2.839 1.00 96.19 85 CYS A O 1
ATOM 661 N N . VAL A 1 86 ? -15.341 -3.740 1.172 1.00 96.81 86 VAL A N 1
ATOM 662 C CA . VAL A 1 86 ? -15.882 -4.595 0.111 1.00 96.81 86 VAL A CA 1
ATOM 663 C C . VAL A 1 86 ? -14.776 -5.437 -0.517 1.00 96.81 86 VAL A C 1
ATOM 665 O O . VAL A 1 86 ? -13.619 -5.006 -0.531 1.00 96.81 86 VAL A O 1
ATOM 668 N N . PRO A 1 87 ? -15.092 -6.605 -1.098 1.00 96.38 87 PRO A N 1
ATOM 669 C CA . PRO A 1 87 ? -14.114 -7.394 -1.833 1.00 96.38 87 PRO A CA 1
ATOM 670 C C . PRO A 1 87 ? -13.408 -6.591 -2.935 1.00 96.38 87 PRO A C 1
ATOM 672 O O . PRO A 1 87 ? -13.987 -5.728 -3.615 1.00 96.38 87 PRO A O 1
ATOM 675 N N . VAL A 1 88 ? -12.120 -6.875 -3.121 1.00 95.25 88 VAL A N 1
ATOM 676 C CA . VAL A 1 88 ? -11.351 -6.371 -4.260 1.00 95.25 88 VAL A CA 1
ATOM 677 C C . VAL A 1 88 ? -11.985 -6.915 -5.535 1.00 95.25 88 VAL A C 1
ATOM 679 O O . VAL A 1 88 ? -12.230 -8.112 -5.657 1.00 95.25 88 VAL A O 1
ATOM 682 N N . ARG A 1 89 ? -12.233 -6.035 -6.513 1.00 90.88 89 ARG A N 1
ATOM 683 C CA . ARG A 1 89 ? -12.736 -6.466 -7.820 1.00 90.88 89 ARG A CA 1
ATOM 684 C C . ARG A 1 89 ? -11.711 -7.426 -8.444 1.00 90.88 89 ARG A C 1
ATOM 686 O O . ARG A 1 89 ? -10.565 -7.004 -8.634 1.00 90.88 89 ARG A O 1
ATOM 693 N N . PRO A 1 90 ? -12.101 -8.663 -8.799 1.00 88.81 90 PRO A N 1
ATOM 694 C CA . PRO A 1 90 ? -11.187 -9.592 -9.437 1.00 88.81 90 PRO A CA 1
ATOM 695 C C . PRO A 1 90 ? -10.725 -9.028 -10.780 1.00 88.81 90 PRO A C 1
ATOM 697 O O . PRO A 1 90 ? -11.450 -8.311 -11.479 1.00 88.81 90 PRO A O 1
ATOM 700 N N . GLN A 1 91 ? -9.486 -9.335 -11.144 1.00 92.19 91 GLN A N 1
ATOM 701 C CA . GLN A 1 91 ? -8.934 -8.882 -12.407 1.00 92.19 91 GLN A CA 1
ATOM 702 C C . GLN A 1 91 ? -9.597 -9.633 -13.565 1.00 92.19 91 GLN A C 1
ATOM 704 O O . GLN A 1 91 ? -9.528 -10.860 -13.650 1.00 92.19 91 GLN A O 1
ATOM 709 N N . THR A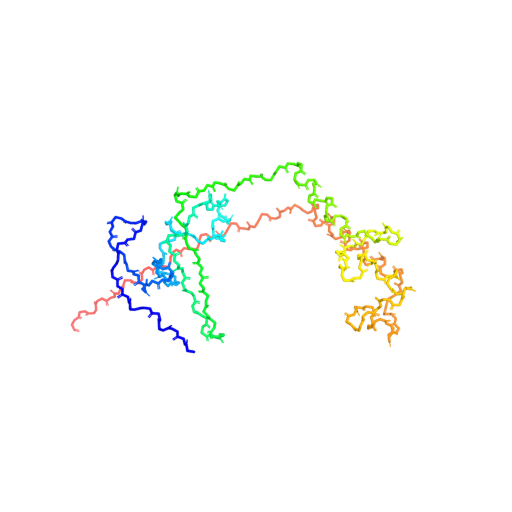 1 92 ? -10.208 -8.898 -14.495 1.00 94.25 92 THR A N 1
ATOM 710 C CA . THR A 1 92 ? -10.820 -9.515 -15.676 1.00 94.25 92 THR A CA 1
ATOM 711 C C . THR A 1 92 ? -9.746 -10.135 -16.584 1.00 94.25 92 THR A C 1
ATOM 713 O O . THR A 1 92 ? -8.612 -9.638 -16.624 1.00 94.25 92 THR A O 1
ATOM 716 N N . PRO A 1 93 ? -10.064 -11.202 -17.343 1.00 94.19 93 PRO A N 1
ATOM 717 C CA . PRO A 1 93 ? -9.142 -11.774 -18.328 1.00 94.19 93 PRO A CA 1
ATOM 718 C C . PRO A 1 93 ? -8.623 -10.732 -19.330 1.00 94.19 93 PRO A C 1
ATOM 720 O O . PRO A 1 93 ? -7.422 -10.657 -19.574 1.00 94.19 93 PRO A O 1
ATOM 723 N N . ALA A 1 94 ? -9.496 -9.844 -19.817 1.00 94.00 94 ALA A N 1
ATOM 724 C CA . ALA A 1 94 ? -9.114 -8.756 -20.718 1.00 94.00 94 ALA A CA 1
ATOM 725 C C . ALA A 1 94 ? -8.082 -7.804 -20.085 1.00 94.00 94 ALA A C 1
ATOM 727 O O . ALA A 1 94 ? -7.098 -7.425 -20.720 1.00 94.00 94 ALA A O 1
ATOM 728 N N . LYS A 1 95 ? -8.249 -7.465 -18.799 1.00 94.19 95 LYS A N 1
ATOM 729 C CA . LYS A 1 95 ? -7.286 -6.629 -18.071 1.00 94.19 95 LYS A CA 1
ATOM 730 C C . LYS A 1 95 ? -5.954 -7.351 -17.850 1.00 94.19 95 LYS A C 1
ATOM 732 O O . LYS A 1 95 ? -4.908 -6.716 -17.935 1.00 94.19 95 LYS A O 1
ATOM 737 N N . ARG A 1 96 ? -5.970 -8.666 -17.589 1.00 94.75 96 ARG A N 1
ATOM 738 C CA . ARG A 1 96 ? -4.752 -9.504 -17.544 1.00 94.75 96 ARG A CA 1
ATOM 739 C C . ARG A 1 96 ? -4.003 -9.470 -18.874 1.00 94.75 96 ARG A C 1
ATOM 741 O O . ARG A 1 96 ? -2.819 -9.153 -18.872 1.00 94.75 96 ARG A O 1
ATOM 748 N N . ALA A 1 97 ? -4.697 -9.693 -19.988 1.00 95.44 97 ALA A N 1
ATOM 749 C CA . ALA A 1 97 ? -4.098 -9.638 -21.321 1.00 95.44 97 ALA A CA 1
ATOM 750 C C . ALA A 1 97 ? -3.526 -8.247 -21.647 1.00 95.44 97 ALA A C 1
ATOM 752 O O . ALA A 1 97 ? -2.419 -8.140 -22.166 1.00 95.44 97 ALA A O 1
ATOM 753 N N . SER A 1 98 ? -4.242 -7.176 -21.290 1.00 96.31 98 SER A N 1
ATOM 754 C CA . SER A 1 98 ? -3.768 -5.798 -21.468 1.00 96.31 98 SER A CA 1
ATOM 755 C C . SER A 1 98 ? -2.485 -5.519 -20.675 1.00 96.31 98 SER A C 1
ATOM 757 O O . SER A 1 98 ? -1.517 -5.012 -21.237 1.00 96.31 98 SER A O 1
ATOM 759 N N . ILE A 1 99 ? -2.422 -5.931 -19.403 1.00 94.88 99 ILE A N 1
ATOM 760 C CA . ILE A 1 99 ? -1.210 -5.780 -18.582 1.00 94.88 99 ILE A CA 1
ATOM 761 C C . ILE A 1 99 ? -0.057 -6.619 -19.138 1.00 94.88 99 ILE A C 1
ATOM 763 O O . ILE A 1 99 ? 1.062 -6.121 -19.206 1.00 94.88 99 ILE A O 1
ATOM 767 N N . ALA A 1 100 ? -0.314 -7.852 -19.577 1.00 92.81 100 ALA A N 1
ATOM 768 C CA . ALA A 1 100 ? 0.707 -8.695 -20.193 1.00 92.81 100 ALA A CA 1
ATOM 769 C C . ALA A 1 100 ? 1.279 -8.049 -21.467 1.00 92.81 100 ALA A C 1
ATOM 771 O O . ALA A 1 100 ? 2.496 -7.968 -21.616 1.00 92.81 100 ALA A O 1
ATOM 772 N N . ARG A 1 101 ? 0.419 -7.500 -22.337 1.00 93.19 101 ARG A N 1
ATOM 773 C CA . ARG A 1 101 ? 0.840 -6.743 -23.529 1.00 93.19 101 ARG A CA 1
ATOM 774 C C . ARG A 1 101 ? 1.627 -5.489 -23.165 1.00 93.19 101 ARG A C 1
ATOM 776 O O . ARG A 1 101 ? 2.651 -5.224 -23.783 1.00 93.19 101 ARG A O 1
ATOM 783 N N . ALA A 1 102 ? 1.186 -4.747 -22.152 1.00 93.19 102 ALA A N 1
ATOM 784 C CA . ALA A 1 102 ? 1.902 -3.572 -21.674 1.00 93.19 102 ALA A CA 1
ATOM 785 C C . ALA A 1 102 ? 3.281 -3.944 -21.116 1.00 93.19 102 ALA A C 1
ATOM 787 O O . ALA A 1 102 ? 4.245 -3.244 -21.376 1.00 93.19 102 ALA A O 1
ATOM 788 N N . THR A 1 103 ? 3.408 -5.044 -20.372 1.00 91.94 103 THR A N 1
ATOM 789 C CA . THR A 1 103 ? 4.711 -5.527 -19.892 1.00 91.94 103 THR A CA 1
ATOM 790 C C . THR A 1 103 ? 5.597 -5.984 -21.043 1.00 91.94 103 THR A C 1
ATOM 792 O O . THR A 1 103 ? 6.764 -5.616 -21.079 1.00 91.94 103 THR A O 1
ATOM 795 N N . ALA A 1 104 ? 5.048 -6.698 -22.026 1.00 90.50 104 ALA A N 1
ATOM 796 C CA . ALA A 1 104 ? 5.796 -7.098 -23.212 1.00 90.50 104 ALA A CA 1
ATOM 797 C C . ALA A 1 104 ? 6.312 -5.885 -24.003 1.00 90.50 104 ALA A C 1
ATOM 799 O O . ALA A 1 104 ? 7.478 -5.862 -24.380 1.00 90.50 104 ALA A O 1
ATOM 800 N N . SER A 1 105 ? 5.495 -4.843 -24.195 1.00 90.56 105 SER A N 1
ATOM 801 C CA . SER A 1 105 ? 5.916 -3.641 -24.930 1.00 90.56 105 SER A CA 1
ATOM 802 C C . SER A 1 105 ? 6.992 -2.832 -24.208 1.00 90.56 105 SER A C 1
ATOM 804 O O . SER A 1 105 ? 7.766 -2.131 -24.853 1.00 90.56 105 SER A O 1
ATOM 806 N N . ARG A 1 106 ? 7.094 -2.943 -22.875 1.00 92.06 106 ARG A N 1
ATOM 807 C CA . ARG A 1 106 ? 8.196 -2.331 -22.119 1.00 92.06 106 ARG A CA 1
ATOM 808 C C . ARG A 1 106 ? 9.546 -2.996 -22.375 1.00 92.06 106 ARG A C 1
ATOM 810 O O . ARG A 1 106 ? 10.557 -2.366 -22.085 1.00 92.06 106 ARG A O 1
ATOM 817 N N . ARG A 1 107 ? 9.554 -4.223 -22.899 1.00 91.12 107 ARG A N 1
ATOM 818 C CA . ARG A 1 107 ? 10.751 -5.042 -23.142 1.00 91.12 107 ARG A CA 1
ATOM 819 C C . ARG A 1 107 ? 11.184 -5.084 -24.602 1.00 91.12 107 ARG A C 1
ATOM 821 O O . ARG A 1 107 ? 12.242 -5.618 -24.891 1.00 91.12 107 ARG A O 1
ATOM 828 N N . VAL A 1 108 ? 10.369 -4.565 -25.516 1.00 91.50 108 VAL A N 1
ATOM 829 C CA . VAL A 1 108 ? 10.674 -4.557 -26.950 1.00 91.50 108 VAL A CA 1
ATOM 830 C C . VAL A 1 108 ? 11.460 -3.296 -27.291 1.00 91.50 108 VAL A C 1
ATOM 832 O O . VAL A 1 108 ? 10.993 -2.187 -27.014 1.00 91.50 108 VAL A O 1
ATOM 835 N N . CYS A 1 109 ? 12.644 -3.476 -27.875 1.00 88.81 109 CYS A N 1
ATOM 836 C CA . CYS A 1 109 ? 13.480 -2.385 -28.356 1.00 88.81 109 CYS A CA 1
ATOM 837 C C . CYS A 1 109 ? 12.775 -1.647 -29.496 1.00 88.81 109 CYS A C 1
ATOM 839 O O . CYS A 1 109 ? 12.249 -2.272 -30.415 1.00 88.81 109 CYS A O 1
ATOM 841 N N . ARG A 1 110 ? 12.769 -0.312 -29.456 1.00 88.62 110 ARG A N 1
ATOM 842 C CA . ARG A 1 110 ? 12.153 0.498 -30.518 1.00 88.62 110 ARG A CA 1
ATOM 843 C C . ARG A 1 110 ? 12.944 0.548 -31.828 1.00 88.62 110 ARG A C 1
ATOM 845 O O . ARG A 1 110 ? 12.341 0.912 -32.830 1.00 88.62 110 ARG A O 1
ATOM 852 N N . ASP A 1 111 ? 14.228 0.192 -31.819 1.00 87.12 111 ASP A N 1
ATOM 853 C CA . ASP A 1 111 ? 15.078 0.225 -33.018 1.00 87.12 111 ASP A CA 1
ATOM 854 C C . ASP A 1 111 ? 15.148 -1.136 -33.704 1.00 87.12 111 ASP A C 1
ATOM 856 O O . ASP A 1 111 ? 14.754 -1.269 -34.857 1.00 87.12 111 ASP A O 1
ATOM 860 N N . CYS A 1 112 ? 15.608 -2.161 -32.982 1.00 87.06 112 CYS A N 1
ATOM 861 C CA . CYS A 1 112 ? 15.787 -3.500 -33.543 1.00 87.06 112 CYS A CA 1
ATOM 862 C C . CYS A 1 112 ? 14.567 -4.418 -33.360 1.00 87.06 112 CYS A C 1
ATOM 864 O O . CYS A 1 112 ? 14.521 -5.495 -33.944 1.00 87.06 112 CYS A O 1
ATOM 866 N N . GLY A 1 113 ? 13.579 -4.035 -32.540 1.00 85.44 113 GLY A N 1
ATOM 867 C CA . GLY A 1 113 ? 12.394 -4.860 -32.273 1.00 85.44 113 GLY A CA 1
ATOM 868 C C . GLY A 1 113 ? 12.635 -6.067 -31.356 1.00 85.44 113 GLY A C 1
ATOM 869 O O . GLY A 1 113 ? 11.688 -6.790 -31.038 1.00 85.44 113 GLY A O 1
ATOM 870 N N . GLU A 1 114 ? 13.867 -6.283 -30.896 1.00 86.50 114 GLU A N 1
ATOM 871 C CA . GLU A 1 114 ? 14.219 -7.418 -30.047 1.00 86.50 114 GLU A CA 1
ATOM 872 C C . GLU A 1 114 ? 13.613 -7.303 -28.644 1.00 86.50 114 GLU A C 1
ATOM 874 O O . GLU A 1 114 ? 13.464 -6.208 -28.085 1.00 86.50 114 GLU A O 1
ATOM 879 N N . ARG A 1 115 ? 13.233 -8.446 -28.064 1.00 86.19 115 ARG A N 1
ATOM 880 C CA . ARG A 1 115 ? 12.641 -8.517 -26.726 1.00 86.19 115 ARG A CA 1
ATOM 881 C C . ARG A 1 115 ? 13.717 -8.816 -25.686 1.00 86.19 115 ARG A C 1
ATOM 883 O O . ARG A 1 115 ? 14.205 -9.934 -25.608 1.00 86.19 115 ARG A O 1
ATOM 890 N N . ALA A 1 116 ? 13.979 -7.850 -24.814 1.00 82.44 116 ALA A N 1
ATOM 891 C CA . ALA A 1 116 ? 14.880 -8.011 -23.683 1.00 82.44 116 ALA A CA 1
ATOM 892 C C . ALA A 1 116 ? 14.282 -8.878 -22.561 1.00 82.44 116 ALA A C 1
ATOM 894 O O . ALA A 1 116 ? 13.061 -8.949 -22.358 1.00 82.44 116 ALA A O 1
ATOM 895 N N . TRP A 1 117 ? 15.166 -9.491 -21.775 1.00 81.94 117 TRP A N 1
ATOM 896 C CA . TRP A 1 117 ? 14.805 -10.265 -20.588 1.00 81.94 117 TRP A CA 1
ATOM 897 C C . TRP A 1 117 ? 14.268 -9.373 -19.448 1.00 81.94 117 TRP A C 1
ATOM 899 O O . TRP A 1 117 ? 13.338 -9.771 -18.7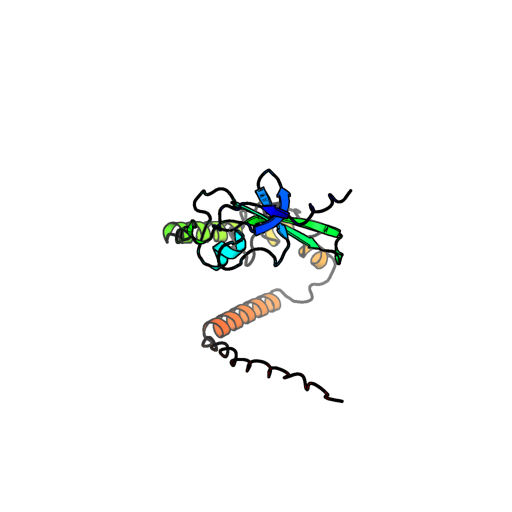34 1.00 81.94 117 TRP A O 1
ATOM 909 N N . LYS A 1 118 ? 14.783 -8.136 -19.331 1.00 84.25 118 LYS A N 1
ATOM 910 C CA . LYS A 1 118 ? 14.344 -7.082 -18.392 1.00 84.25 118 LYS A CA 1
ATOM 911 C C . LYS A 1 118 ? 13.547 -5.968 -19.082 1.00 84.25 118 LYS A C 1
ATOM 913 O O . LYS A 1 118 ? 13.545 -5.836 -20.303 1.00 84.25 118 LYS A O 1
ATOM 918 N N . ASP A 1 119 ? 12.833 -5.165 -18.288 1.00 90.25 119 ASP A N 1
ATOM 919 C CA . ASP A 1 119 ? 12.143 -3.968 -18.788 1.00 90.25 119 ASP A CA 1
ATOM 920 C C . ASP A 1 119 ? 13.183 -2.950 -19.287 1.00 90.25 119 ASP A C 1
ATOM 922 O O . ASP A 1 119 ? 14.088 -2.567 -18.547 1.00 90.25 119 ASP A O 1
ATOM 926 N N . LEU A 1 120 ? 13.042 -2.500 -20.540 1.00 87.69 120 LEU A N 1
ATOM 927 C CA . LEU A 1 120 ? 13.973 -1.546 -21.134 1.00 87.69 120 LEU A CA 1
ATOM 928 C C . LEU A 1 120 ? 13.790 -0.154 -20.511 1.00 87.69 120 LEU A C 1
ATOM 930 O O . LEU A 1 120 ? 12.648 0.277 -20.268 1.00 87.69 120 LEU A O 1
ATOM 934 N N . PRO A 1 121 ? 14.890 0.586 -20.294 1.00 86.38 121 PRO A N 1
ATOM 935 C CA . PRO A 1 121 ? 14.854 1.865 -19.605 1.00 86.38 121 PRO A CA 1
ATOM 936 C C . PRO A 1 121 ? 14.048 2.904 -20.391 1.00 86.38 121 PRO A C 1
ATOM 938 O O . PRO A 1 121 ? 14.249 3.129 -21.586 1.00 86.38 121 PRO A O 1
ATOM 941 N N . TYR A 1 122 ? 13.124 3.577 -19.698 1.00 87.88 122 TYR A N 1
ATOM 942 C CA . TYR A 1 122 ? 12.276 4.609 -20.305 1.00 87.88 122 TYR A CA 1
ATOM 943 C C . TYR A 1 122 ? 13.081 5.842 -20.743 1.00 87.88 122 TYR A C 1
ATOM 945 O O . TYR A 1 122 ? 12.833 6.383 -21.816 1.00 87.88 122 TYR A O 1
ATOM 953 N N . ARG A 1 123 ? 14.072 6.230 -19.931 1.00 84.06 123 ARG A N 1
ATOM 954 C CA . ARG A 1 123 ? 15.023 7.331 -20.157 1.00 84.06 123 ARG A CA 1
ATOM 955 C C . ARG A 1 123 ? 15.657 7.309 -21.554 1.00 84.06 123 ARG A C 1
ATOM 957 O O . ARG A 1 123 ? 15.783 8.357 -22.167 1.00 84.06 123 ARG A O 1
ATOM 964 N N . PHE A 1 124 ? 15.983 6.122 -22.067 1.00 82.00 124 PHE A N 1
ATOM 965 C CA . PHE A 1 124 ? 16.617 5.931 -23.379 1.00 82.00 124 PHE A CA 1
ATOM 966 C C . PHE A 1 124 ? 15.617 5.519 -24.466 1.00 82.00 124 PHE A C 1
ATOM 968 O O . PHE A 1 124 ? 15.967 4.879 -25.453 1.00 82.00 124 PHE A O 1
ATOM 975 N N . GLY A 1 125 ? 14.334 5.832 -24.271 1.00 87.06 125 GLY A N 1
ATOM 976 C CA . GLY A 1 125 ? 13.291 5.569 -25.258 1.00 87.06 125 GLY A CA 1
ATOM 977 C C . GLY A 1 125 ? 12.938 4.090 -25.437 1.00 87.06 125 GLY A C 1
ATOM 978 O O . GLY A 1 125 ? 12.381 3.744 -26.474 1.00 87.06 125 GLY A O 1
ATOM 979 N N . ARG A 1 126 ? 13.208 3.228 -24.443 1.00 90.00 126 ARG A N 1
ATOM 980 C CA . ARG A 1 126 ? 13.045 1.761 -24.529 1.00 90.00 126 ARG A CA 1
ATOM 981 C C . ARG A 1 126 ? 13.885 1.144 -25.655 1.00 90.00 126 ARG A C 1
ATOM 983 O O . ARG A 1 126 ? 13.351 0.537 -26.581 1.00 90.00 126 ARG A O 1
ATOM 990 N N . ARG A 1 127 ? 15.201 1.316 -25.562 1.00 87.50 127 ARG A N 1
ATOM 991 C CA . ARG A 1 127 ? 16.198 0.717 -26.462 1.00 87.50 127 ARG A CA 1
ATOM 992 C C . ARG A 1 127 ? 17.014 -0.330 -25.709 1.00 87.50 127 ARG A C 1
ATOM 994 O O . ARG A 1 127 ? 17.233 -0.166 -24.507 1.00 87.50 127 ARG A O 1
ATOM 1001 N N . CYS A 1 128 ? 17.399 -1.407 -26.389 1.00 84.44 128 CYS A N 1
ATOM 1002 C CA . CYS A 1 128 ? 18.294 -2.417 -25.826 1.00 84.44 128 CYS A CA 1
ATOM 1003 C C . CYS A 1 128 ? 19.713 -1.859 -25.673 1.00 84.44 128 CYS A C 1
ATOM 1005 O O . CYS A 1 128 ? 20.053 -0.837 -26.264 1.00 84.44 128 CYS A O 1
ATOM 1007 N N . GLU A 1 129 ? 20.527 -2.525 -24.864 1.00 78.06 129 GLU A N 1
ATOM 1008 C CA . GLU A 1 129 ? 21.895 -2.097 -24.564 1.00 78.06 129 GLU A CA 1
ATOM 1009 C C . GLU A 1 129 ? 22.767 -2.006 -25.827 1.00 78.06 129 GLU A C 1
ATOM 1011 O O . GLU A 1 129 ? 23.416 -0.984 -26.022 1.00 78.06 129 GLU A O 1
ATOM 1016 N N . ALA A 1 130 ? 22.674 -2.977 -26.744 1.00 79.75 130 ALA A N 1
ATOM 1017 C CA . ALA A 1 130 ? 23.386 -2.945 -28.027 1.00 79.75 130 ALA A CA 1
ATOM 1018 C C . ALA A 1 130 ? 23.023 -1.718 -28.889 1.00 79.75 130 ALA A C 1
ATOM 1020 O O . ALA A 1 130 ? 23.897 -0.947 -29.266 1.00 79.75 130 ALA A O 1
ATOM 1021 N N . CYS A 1 131 ? 21.731 -1.447 -29.125 1.00 81.19 131 CYS A N 1
ATOM 1022 C CA . CYS A 1 131 ? 21.333 -0.260 -29.897 1.00 81.19 131 CYS A CA 1
ATOM 1023 C C . CYS A 1 131 ? 21.714 1.049 -29.195 1.00 81.19 131 CYS A C 1
ATOM 1025 O O . CYS A 1 131 ? 21.982 2.050 -29.850 1.00 81.19 131 CYS A O 1
ATOM 1027 N N . ARG A 1 132 ? 21.721 1.076 -27.858 1.00 83.31 132 ARG A N 1
ATOM 1028 C CA . ARG A 1 132 ? 22.178 2.251 -27.106 1.00 83.31 132 ARG A CA 1
ATOM 1029 C C . ARG A 1 132 ? 23.671 2.485 -27.296 1.00 83.31 132 ARG A C 1
ATOM 1031 O O . ARG A 1 132 ? 24.058 3.639 -27.452 1.00 83.31 132 ARG A O 1
ATOM 1038 N N . TYR A 1 133 ? 24.464 1.418 -27.314 1.00 75.94 133 TYR A N 1
ATOM 1039 C CA . TYR A 1 133 ? 25.892 1.473 -27.600 1.00 75.94 133 TYR A CA 1
ATOM 1040 C C . TYR A 1 133 ? 26.165 2.044 -28.994 1.00 75.94 133 TYR A C 1
ATOM 1042 O O . TYR A 1 133 ? 26.858 3.053 -29.108 1.00 75.94 133 TYR A O 1
ATOM 1050 N N . ASP A 1 134 ? 25.526 1.491 -30.026 1.00 75.50 134 ASP A N 1
ATOM 1051 C CA . ASP A 1 134 ? 25.705 1.941 -31.415 1.00 75.50 134 ASP A CA 1
ATOM 1052 C C . ASP A 1 134 ? 25.316 3.414 -31.622 1.00 75.50 134 ASP A C 1
ATOM 1054 O O . ASP A 1 134 ? 25.881 4.116 -32.457 1.00 75.50 134 ASP A O 1
ATOM 1058 N N . LEU A 1 135 ? 24.347 3.902 -30.844 1.00 78.19 135 LEU A N 1
ATOM 1059 C CA . LEU A 1 135 ? 23.872 5.285 -30.896 1.00 78.19 135 LEU A CA 1
ATOM 1060 C C . LEU A 1 135 ? 24.661 6.246 -29.994 1.00 78.19 135 LEU A C 1
ATOM 1062 O O . LEU A 1 135 ? 24.322 7.429 -29.938 1.00 78.19 135 LEU A O 1
ATOM 1066 N N . GLY A 1 136 ? 25.658 5.764 -29.247 1.00 75.62 136 GLY A N 1
ATOM 1067 C CA . GLY A 1 136 ? 26.393 6.571 -28.269 1.00 75.62 136 GLY A CA 1
ATOM 1068 C C . GLY A 1 136 ? 25.534 7.047 -27.088 1.00 75.62 136 GLY A C 1
ATOM 1069 O O . GLY A 1 136 ? 25.881 8.015 -26.418 1.00 75.62 136 GLY A O 1
ATOM 1070 N N . LEU A 1 137 ? 24.404 6.384 -26.821 1.00 71.00 137 LEU A N 1
ATOM 1071 C CA . LEU A 1 137 ? 23.474 6.674 -25.719 1.00 71.00 137 LEU A CA 1
ATOM 1072 C C . LEU A 1 137 ? 23.824 5.855 -24.463 1.00 71.00 137 LEU A C 1
ATOM 1074 O O . LEU A 1 137 ? 22.950 5.226 -23.845 1.00 71.00 137 LEU A O 1
ATOM 1078 N N . VAL A 1 138 ? 25.113 5.848 -24.125 1.00 66.62 138 VAL A N 1
ATOM 1079 C CA . VAL A 1 138 ? 25.678 5.154 -22.963 1.00 66.62 138 VAL A CA 1
ATOM 1080 C C . VAL A 1 138 ? 25.773 6.148 -21.806 1.00 66.62 138 VAL A C 1
ATOM 1082 O O . VAL A 1 138 ? 26.297 7.249 -21.971 1.00 66.62 138 VAL A O 1
ATOM 1085 N N . ASP A 1 139 ? 25.214 5.789 -20.657 1.00 60.50 139 ASP A N 1
ATOM 1086 C CA . ASP A 1 139 ? 25.358 6.543 -19.410 1.00 60.50 139 ASP A CA 1
ATOM 1087 C C . ASP A 1 139 ? 26.605 6.084 -18.652 1.00 60.50 139 ASP A C 1
ATOM 1089 O O . ASP A 1 139 ? 27.030 4.938 -18.792 1.00 60.50 139 ASP A O 1
ATOM 1093 N N . VAL A 1 140 ? 27.143 6.949 -17.795 1.00 54.81 140 VAL A N 1
ATOM 1094 C CA . VAL A 1 140 ? 28.225 6.584 -16.863 1.00 54.81 140 VAL A CA 1
ATOM 1095 C C . VAL A 1 140 ? 27.788 5.503 -15.871 1.00 54.81 140 VAL A C 1
ATOM 1097 O O . VAL A 1 140 ? 28.617 4.718 -15.430 1.00 54.81 140 VAL A O 1
ATOM 1100 N N . ASP A 1 141 ? 26.486 5.435 -15.574 1.00 52.91 141 ASP A N 1
ATOM 1101 C CA . ASP A 1 141 ? 25.882 4.432 -14.689 1.00 52.91 141 ASP A CA 1
ATOM 1102 C C . ASP A 1 141 ? 25.335 3.195 -15.440 1.00 52.91 141 ASP A C 1
ATOM 1104 O O . ASP A 1 141 ? 24.626 2.378 -14.846 1.00 52.91 141 ASP A O 1
ATOM 1108 N N . ASP A 1 142 ? 25.573 3.049 -16.751 1.00 58.06 142 ASP A N 1
ATOM 1109 C CA . ASP A 1 142 ? 25.189 1.811 -17.436 1.00 58.06 142 ASP A CA 1
ATOM 1110 C C . ASP A 1 142 ? 26.103 0.659 -17.029 1.00 58.06 142 ASP A C 1
ATOM 1112 O O . ASP A 1 142 ? 27.323 0.785 -17.064 1.00 58.06 142 ASP A O 1
ATOM 1116 N N . GLU A 1 143 ? 25.512 -0.519 -16.807 1.00 54.44 143 GLU A N 1
ATOM 1117 C CA . GLU A 1 143 ? 26.239 -1.793 -16.659 1.00 54.44 143 GLU A CA 1
ATOM 1118 C C . GLU A 1 143 ? 27.209 -2.047 -17.842 1.00 54.44 143 GLU A C 1
ATOM 1120 O O . GLU A 1 143 ? 28.209 -2.742 -17.703 1.00 54.44 143 GLU A O 1
ATOM 1125 N N . LEU A 1 144 ? 26.954 -1.427 -19.003 1.00 52.84 144 LEU A N 1
ATOM 1126 C CA . LEU A 1 144 ? 27.815 -1.468 -20.188 1.00 52.84 144 LEU A CA 1
ATOM 1127 C C . LEU A 1 144 ? 29.086 -0.602 -20.073 1.00 52.84 144 LEU A C 1
ATOM 1129 O O . LEU A 1 144 ? 30.068 -0.878 -20.756 1.00 52.84 144 LEU A O 1
ATOM 1133 N N . HIS A 1 145 ? 29.077 0.452 -19.248 1.00 47.59 145 HIS A N 1
ATOM 1134 C CA . HIS A 1 145 ? 30.204 1.380 -19.102 1.00 47.59 145 HIS A CA 1
ATOM 1135 C C . HIS A 1 145 ? 31.384 0.717 -18.377 1.00 47.59 145 HIS A C 1
ATOM 1137 O O . HIS A 1 145 ? 32.533 0.934 -18.756 1.00 47.59 145 HIS A O 1
ATOM 1143 N N . GLU A 1 146 ? 31.109 -0.166 -17.409 1.00 46.22 146 GLU A N 1
ATOM 1144 C CA . GLU A 1 146 ? 32.137 -1.002 -16.767 1.00 46.22 146 GLU A CA 1
ATOM 1145 C C . GLU A 1 146 ? 32.712 -2.059 -17.729 1.00 46.22 146 GLU A C 1
ATOM 1147 O O . GLU A 1 146 ? 33.911 -2.333 -17.693 1.00 46.22 146 GLU A O 1
ATOM 1152 N N . LEU A 1 147 ? 31.898 -2.598 -18.647 1.00 53.03 147 LEU A N 1
ATOM 1153 C CA . LEU A 1 147 ? 32.322 -3.596 -19.644 1.00 53.03 147 LEU A CA 1
ATOM 1154 C C . LEU A 1 147 ? 33.126 -3.011 -20.819 1.00 53.03 147 LEU A C 1
ATOM 1156 O O . LEU A 1 147 ? 33.749 -3.763 -21.561 1.00 53.03 147 LEU A O 1
ATOM 1160 N N . LEU A 1 148 ? 33.134 -1.687 -21.003 1.00 49.16 148 LEU A N 1
ATOM 1161 C CA . LEU A 1 148 ? 33.911 -1.014 -22.055 1.00 49.16 148 LEU A CA 1
ATOM 1162 C C . LEU A 1 148 ? 35.354 -0.689 -21.647 1.00 49.16 148 LEU A C 1
ATOM 1164 O O . LEU A 1 148 ? 36.155 -0.313 -22.502 1.00 49.16 148 LEU A O 1
ATOM 1168 N N . VAL A 1 149 ? 35.697 -0.835 -20.364 1.00 50.88 149 VAL A N 1
ATOM 1169 C CA . VAL A 1 149 ? 37.040 -0.534 -19.831 1.00 50.88 149 VAL A CA 1
ATOM 1170 C C . VAL A 1 149 ? 37.803 -1.808 -19.424 1.00 50.88 149 VAL A C 1
ATOM 1172 O O . VAL A 1 149 ? 38.975 -1.737 -19.061 1.00 50.88 149 VAL A O 1
ATOM 1175 N N . GLY A 1 150 ? 37.191 -2.989 -19.539 1.00 47.41 150 GLY A N 1
ATOM 1176 C CA . GLY A 1 150 ? 37.833 -4.279 -19.278 1.00 47.41 150 GLY A CA 1
ATOM 1177 C C . GLY A 1 150 ? 37.576 -5.277 -20.399 1.00 47.41 150 GLY A C 1
ATOM 1178 O O . GLY A 1 150 ? 36.526 -5.248 -21.034 1.00 47.41 150 GLY A O 1
ATOM 1179 N N . GLU A 1 151 ? 38.533 -6.171 -20.646 1.00 48.34 151 GLU A N 1
ATOM 1180 C CA . GLU A 1 151 ? 38.292 -7.331 -21.504 1.00 48.34 151 GLU A CA 1
ATOM 1181 C C . GLU A 1 151 ? 37.102 -8.126 -20.936 1.00 48.34 151 GLU A C 1
ATOM 1183 O O . GLU A 1 151 ? 37.079 -8.402 -19.730 1.00 48.34 151 GLU A O 1
ATOM 1188 N N . PRO A 1 152 ? 36.091 -8.470 -21.756 1.00 53.00 152 PRO A N 1
ATOM 1189 C CA . PRO A 1 152 ? 34.946 -9.229 -21.283 1.00 53.00 152 PRO A CA 1
ATOM 1190 C C . PRO A 1 152 ? 35.435 -10.560 -20.712 1.00 53.00 152 PRO A C 1
ATOM 1192 O O . PRO A 1 152 ? 36.161 -11.304 -21.368 1.00 53.00 152 PRO A O 1
ATOM 1195 N N . THR A 1 153 ? 35.033 -10.866 -19.479 1.00 55.62 153 THR A N 1
ATOM 1196 C CA . THR A 1 153 ? 35.439 -12.101 -18.793 1.00 55.62 153 THR A CA 1
ATOM 1197 C C . THR A 1 153 ? 34.848 -13.354 -19.435 1.00 55.62 153 THR A C 1
ATOM 1199 O O . THR A 1 153 ? 35.342 -14.447 -19.172 1.00 55.62 153 THR A O 1
ATOM 1202 N N . LEU A 1 154 ? 33.809 -13.198 -20.265 1.00 52.44 154 LEU A N 1
ATOM 1203 C CA . LEU A 1 154 ? 33.117 -14.262 -20.983 1.00 52.44 154 LEU A CA 1
ATOM 1204 C C . LEU A 1 154 ? 32.848 -13.844 -22.433 1.00 52.44 154 LEU A C 1
ATOM 1206 O O . LEU A 1 154 ? 32.427 -12.723 -22.724 1.00 52.44 154 LEU A O 1
ATOM 1210 N N . SER A 1 155 ? 33.047 -14.778 -23.351 1.00 63.69 155 SER A N 1
ATOM 1211 C CA . SER A 1 155 ? 32.664 -14.656 -24.754 1.00 63.69 155 SER A CA 1
ATOM 1212 C C . SER A 1 155 ? 31.140 -14.689 -24.937 1.00 63.69 155 SER A C 1
ATOM 1214 O O . SER A 1 155 ? 30.386 -15.170 -24.090 1.00 63.69 155 SER A O 1
ATOM 1216 N N . ALA A 1 156 ? 30.661 -14.235 -26.101 1.00 49.62 156 ALA A N 1
ATOM 1217 C CA . ALA A 1 156 ? 29.237 -14.283 -26.448 1.00 49.62 156 ALA A CA 1
ATOM 1218 C C . ALA A 1 156 ? 28.649 -15.713 -26.405 1.00 49.62 156 ALA A C 1
ATOM 1220 O O . ALA A 1 156 ? 27.482 -15.891 -26.059 1.00 49.62 156 ALA A O 1
ATOM 1221 N N . ALA A 1 157 ? 29.458 -16.734 -26.715 1.00 61.12 157 ALA A N 1
ATOM 1222 C CA . ALA A 1 157 ? 29.054 -18.138 -26.637 1.00 61.12 157 ALA A CA 1
ATOM 1223 C C . ALA A 1 157 ? 28.887 -18.613 -25.183 1.00 61.12 157 ALA A C 1
ATOM 1225 O O . ALA A 1 157 ? 27.947 -19.345 -24.876 1.00 61.12 157 ALA A O 1
ATOM 1226 N N . GLU A 1 158 ? 29.758 -18.160 -24.280 1.00 53.06 158 GLU A N 1
ATOM 1227 C CA . GLU A 1 158 ? 29.671 -18.467 -22.849 1.00 53.06 158 GLU A CA 1
ATOM 1228 C C . GLU A 1 158 ? 28.470 -17.768 -22.199 1.00 53.06 158 GLU A C 1
ATOM 1230 O O . GLU A 1 158 ? 27.772 -18.373 -21.387 1.00 53.06 158 GLU A O 1
ATOM 1235 N N . HIS A 1 159 ? 28.149 -16.543 -22.627 1.00 53.38 159 HIS A N 1
ATOM 1236 C CA . HIS A 1 159 ? 26.921 -15.859 -22.216 1.00 53.38 159 HIS A CA 1
ATOM 1237 C C . HIS A 1 159 ? 25.651 -16.593 -22.668 1.00 53.38 159 HIS A C 1
ATOM 1239 O O . HIS A 1 159 ? 24.747 -16.803 -21.860 1.00 53.38 159 HIS A O 1
ATOM 1245 N N . ALA A 1 160 ? 25.591 -17.035 -23.928 1.00 59.66 160 ALA A N 1
ATOM 1246 C CA . ALA A 1 160 ? 24.450 -17.796 -24.439 1.00 59.66 160 ALA A CA 1
ATOM 1247 C C . ALA A 1 160 ? 24.253 -19.131 -23.692 1.00 59.66 160 ALA A C 1
ATOM 1249 O O . ALA A 1 160 ? 23.120 -19.554 -23.460 1.00 59.66 160 ALA A O 1
ATOM 1250 N N . ALA A 1 161 ? 25.346 -19.777 -23.274 1.00 69.06 161 ALA A N 1
ATOM 1251 C CA . ALA A 1 161 ? 25.298 -21.007 -22.489 1.00 69.06 161 ALA A CA 1
ATOM 1252 C C . ALA A 1 161 ? 24.771 -20.784 -21.058 1.00 69.06 161 ALA A C 1
ATOM 1254 O O . ALA A 1 161 ? 24.015 -21.618 -20.558 1.00 69.06 161 ALA A O 1
ATOM 1255 N N . LEU A 1 162 ? 25.112 -19.660 -20.413 1.00 66.25 162 LEU A N 1
ATOM 1256 C CA . LEU A 1 162 ? 24.562 -19.292 -19.100 1.00 66.25 162 LEU A CA 1
ATOM 1257 C C . LEU A 1 162 ? 23.062 -18.993 -19.170 1.00 66.25 162 LEU A C 1
ATOM 1259 O O . LEU A 1 162 ? 22.311 -19.431 -18.300 1.00 66.25 162 LEU A O 1
ATOM 1263 N N . ASP A 1 163 ? 22.614 -18.291 -20.212 1.00 58.78 163 ASP A N 1
ATOM 1264 C CA . ASP A 1 163 ? 21.190 -18.006 -20.413 1.00 58.78 163 ASP A CA 1
ATOM 1265 C C . ASP A 1 163 ? 20.390 -19.289 -20.648 1.00 58.78 163 ASP A C 1
ATOM 1267 O O . ASP A 1 163 ? 19.327 -19.464 -20.048 1.00 58.78 163 ASP A O 1
ATOM 1271 N N . GLN A 1 164 ? 20.916 -20.219 -21.453 1.00 64.50 164 GLN A N 1
ATOM 1272 C CA . GLN A 1 164 ? 20.276 -21.516 -21.654 1.00 64.50 164 GLN A CA 1
ATOM 1273 C C . GLN A 1 164 ? 20.240 -22.326 -20.351 1.00 64.50 164 GLN A C 1
ATOM 1275 O O . GLN A 1 164 ? 19.187 -22.850 -20.006 1.00 64.50 164 GLN A O 1
ATOM 1280 N N . ALA A 1 165 ? 21.322 -22.337 -19.566 1.00 64.50 165 ALA A N 1
ATOM 1281 C CA . ALA A 1 165 ? 21.343 -22.998 -18.261 1.00 64.50 165 ALA A CA 1
ATOM 1282 C C . ALA A 1 165 ? 20.320 -22.397 -17.278 1.00 64.50 165 ALA A C 1
ATOM 1284 O O . ALA A 1 165 ? 19.641 -23.135 -16.572 1.00 64.50 165 ALA A O 1
ATOM 1285 N N . LEU A 1 166 ? 20.141 -21.071 -17.262 1.00 61.81 166 LEU A N 1
ATOM 1286 C CA . LEU A 1 166 ? 19.125 -20.405 -16.437 1.00 61.81 166 LEU A CA 1
ATOM 1287 C C . LEU A 1 166 ? 17.697 -20.690 -16.919 1.00 61.81 166 LEU A C 1
ATOM 1289 O O . LEU A 1 166 ? 16.774 -20.767 -16.104 1.00 61.81 166 LEU A O 1
ATOM 1293 N N . VAL A 1 167 ? 17.484 -20.814 -18.231 1.00 63.75 167 VAL A N 1
ATOM 1294 C CA . VAL A 1 167 ? 16.200 -21.249 -18.800 1.00 63.75 167 VAL A CA 1
ATOM 1295 C C . VAL A 1 167 ? 15.919 -22.690 -18.386 1.00 63.75 167 VAL A C 1
ATOM 1297 O O . VAL A 1 167 ? 14.850 -22.947 -17.835 1.00 63.75 167 VAL A O 1
ATOM 1300 N N . ASP A 1 168 ? 16.895 -23.581 -18.530 1.00 67.44 168 ASP A N 1
ATOM 1301 C CA . ASP A 1 168 ? 16.790 -24.995 -18.172 1.00 67.44 168 ASP A CA 1
ATOM 1302 C C . ASP A 1 168 ? 16.566 -25.176 -16.657 1.00 67.44 168 ASP A C 1
ATOM 1304 O O . ASP A 1 168 ? 15.707 -25.955 -16.247 1.00 67.44 168 ASP A O 1
ATOM 1308 N N . GLU A 1 169 ? 17.240 -24.400 -15.798 1.00 60.19 169 GLU A N 1
ATOM 1309 C CA . GLU A 1 169 ? 17.011 -24.382 -14.345 1.00 60.19 169 GLU A CA 1
ATOM 1310 C C . GLU A 1 169 ? 15.610 -23.881 -13.980 1.00 60.19 169 GLU A C 1
ATOM 1312 O O . GLU A 1 169 ? 14.977 -24.393 -13.054 1.00 60.19 169 GLU A O 1
ATOM 1317 N N . ARG A 1 170 ? 15.091 -22.881 -14.700 1.00 55.47 170 ARG A N 1
ATOM 1318 C CA . ARG A 1 170 ? 13.741 -22.345 -14.471 1.00 55.47 170 ARG A CA 1
ATOM 1319 C C . ARG A 1 170 ? 12.661 -23.284 -14.974 1.00 55.47 170 ARG A C 1
ATOM 1321 O O . ARG A 1 170 ? 11.618 -23.379 -14.329 1.00 55.47 170 ARG A O 1
ATOM 1328 N N . GLU A 1 171 ? 12.890 -23.961 -16.090 1.00 60.12 171 GLU A N 1
ATOM 1329 C CA . GLU A 1 171 ? 12.003 -25.001 -16.606 1.00 60.12 171 GLU A CA 1
ATOM 1330 C C . GLU A 1 171 ? 12.023 -26.228 -15.690 1.00 60.12 171 GLU A C 1
ATOM 1332 O O . GLU A 1 171 ? 10.957 -26.716 -15.310 1.00 60.12 171 GLU A O 1
ATOM 1337 N N . ALA A 1 172 ? 13.196 -26.644 -15.205 1.00 57.16 172 ALA A N 1
ATOM 1338 C CA . ALA A 1 172 ? 13.335 -27.687 -14.192 1.00 57.16 172 ALA A CA 1
ATOM 1339 C C . ALA A 1 172 ? 12.655 -27.300 -12.866 1.00 57.16 172 ALA A C 1
ATOM 1341 O O . ALA A 1 172 ? 11.948 -28.117 -12.278 1.00 57.16 172 ALA A O 1
ATOM 1342 N N . ALA A 1 173 ? 12.780 -26.046 -12.417 1.00 56.78 173 ALA A N 1
ATOM 1343 C CA . ALA A 1 173 ? 12.087 -25.535 -11.232 1.00 56.78 173 ALA A CA 1
ATOM 1344 C C . ALA A 1 173 ? 10.568 -25.381 -11.436 1.00 56.78 173 ALA A C 1
ATOM 1346 O O . ALA A 1 173 ? 9.811 -25.464 -10.469 1.00 56.78 173 ALA A O 1
ATOM 1347 N N . ALA A 1 174 ? 10.108 -25.164 -12.672 1.00 55.62 174 ALA A N 1
ATOM 1348 C CA . ALA A 1 174 ? 8.689 -25.116 -13.024 1.00 55.62 174 ALA A CA 1
ATOM 1349 C C . ALA A 1 174 ? 8.057 -26.516 -13.145 1.00 55.62 174 ALA A C 1
ATOM 1351 O O . ALA A 1 174 ? 6.859 -26.662 -12.902 1.00 55.62 174 ALA A O 1
ATOM 1352 N N . LEU A 1 175 ? 8.854 -27.530 -13.503 1.00 53.81 175 LEU A N 1
ATOM 1353 C CA . LEU A 1 175 ? 8.470 -28.946 -13.556 1.00 53.81 175 LEU A CA 1
ATOM 1354 C C . LEU A 1 175 ? 8.657 -29.673 -12.215 1.00 53.81 175 LEU A C 1
ATOM 1356 O O . LEU A 1 175 ? 8.052 -30.726 -12.003 1.00 53.81 175 LEU A O 1
ATOM 1360 N N . ALA A 1 176 ? 9.457 -29.124 -11.299 1.00 42.72 176 ALA A N 1
ATOM 1361 C CA . ALA A 1 176 ? 9.585 -29.649 -9.949 1.00 42.72 176 ALA A CA 1
ATOM 1362 C C . ALA A 1 176 ? 8.220 -29.571 -9.238 1.00 42.72 176 ALA A C 1
ATOM 1364 O O . ALA A 1 176 ? 7.592 -28.504 -9.225 1.00 42.72 176 ALA A O 1
ATOM 1365 N N . PRO A 1 177 ? 7.725 -30.667 -8.629 1.00 47.19 177 PRO A N 1
ATOM 1366 C CA . PRO A 1 177 ? 6.492 -30.599 -7.863 1.00 47.19 177 PRO A CA 1
ATOM 1367 C C . PRO A 1 177 ? 6.678 -29.560 -6.759 1.00 47.19 177 PRO A C 1
ATOM 1369 O O . PRO A 1 177 ? 7.678 -29.587 -6.042 1.00 47.19 177 PRO A O 1
ATOM 1372 N N . VAL A 1 178 ? 5.717 -28.639 -6.630 1.00 48.06 178 VAL A N 1
ATOM 1373 C CA . VAL A 1 178 ? 5.687 -27.667 -5.534 1.00 48.06 178 VAL A CA 1
ATOM 1374 C C . VAL A 1 178 ? 5.758 -28.458 -4.234 1.00 48.06 178 VAL A C 1
ATOM 1376 O O . VAL A 1 178 ? 4.765 -29.060 -3.827 1.00 48.06 178 VAL A O 1
ATOM 1379 N N . ILE A 1 179 ? 6.935 -28.484 -3.605 1.00 43.62 179 ILE A N 1
ATOM 1380 C CA . ILE A 1 179 ? 7.126 -29.100 -2.296 1.00 43.62 179 ILE A CA 1
ATOM 1381 C C . ILE A 1 179 ? 6.160 -28.359 -1.370 1.00 43.62 179 ILE A C 1
ATOM 1383 O O . ILE A 1 179 ? 6.323 -27.147 -1.178 1.00 43.62 179 ILE A O 1
ATOM 1387 N N . PRO A 1 180 ? 5.113 -29.015 -0.837 1.00 43.84 180 PRO A N 1
ATOM 1388 C CA . PRO A 1 180 ? 4.219 -28.346 0.081 1.00 43.84 180 PRO A CA 1
ATOM 1389 C C . PRO A 1 180 ? 5.063 -27.901 1.270 1.00 43.84 180 PRO A C 1
ATOM 1391 O O . PRO A 1 180 ? 5.710 -28.722 1.922 1.00 43.84 180 PRO A O 1
ATOM 1394 N N . LEU A 1 181 ? 5.086 -26.589 1.528 1.00 38.72 181 LEU A N 1
ATOM 1395 C CA . LEU A 1 181 ? 5.711 -26.052 2.731 1.00 38.72 181 LEU A CA 1
ATOM 1396 C C . LEU A 1 181 ? 5.170 -26.857 3.920 1.00 38.72 181 LEU A C 1
ATOM 1398 O O . LEU A 1 181 ? 3.943 -27.002 4.014 1.00 38.72 181 LEU A O 1
ATOM 1402 N N . PRO A 1 182 ? 6.031 -27.394 4.807 1.00 38.12 182 PRO A N 1
ATOM 1403 C CA . PRO A 1 182 ? 5.542 -28.102 5.974 1.00 38.12 182 PRO A CA 1
ATOM 1404 C C . PRO A 1 182 ? 4.584 -27.156 6.695 1.00 38.12 182 PRO A C 1
ATOM 1406 O O . PRO A 1 182 ? 4.947 -26.016 7.011 1.00 38.12 182 PRO A O 1
ATOM 1409 N N . ARG A 1 183 ? 3.332 -27.596 6.898 1.00 42.41 183 ARG A N 1
ATOM 1410 C CA . ARG A 1 183 ? 2.409 -26.892 7.793 1.00 42.41 183 ARG A CA 1
ATOM 1411 C C . ARG A 1 183 ? 3.205 -26.666 9.067 1.00 42.41 183 ARG A C 1
ATOM 1413 O O . ARG A 1 183 ? 3.727 -27.638 9.608 1.00 42.41 183 ARG A O 1
ATOM 1420 N N . ARG A 1 184 ? 3.373 -25.402 9.480 1.00 39.50 184 ARG A N 1
ATOM 1421 C CA . ARG A 1 184 ? 4.033 -25.075 10.747 1.00 39.50 184 ARG A CA 1
ATOM 1422 C C . ARG A 1 184 ? 3.466 -26.031 11.785 1.00 39.50 184 ARG A C 1
ATOM 1424 O O . ARG A 1 184 ? 2.262 -25.979 12.029 1.00 39.50 184 ARG A O 1
ATOM 1431 N N . ALA A 1 185 ? 4.311 -26.915 12.312 1.00 43.62 185 ALA A N 1
ATOM 1432 C CA . ALA A 1 185 ? 3.946 -27.714 13.462 1.00 43.62 185 ALA A CA 1
ATOM 1433 C C . ALA A 1 185 ? 3.404 -26.730 14.498 1.00 43.62 185 ALA A C 1
ATOM 1435 O O . ALA A 1 185 ? 4.018 -25.682 14.733 1.00 43.62 185 ALA A O 1
ATOM 1436 N N . GLU A 1 186 ? 2.205 -27.009 15.003 1.00 45.69 186 GLU A N 1
ATOM 1437 C CA . GLU A 1 186 ? 1.609 -26.244 16.085 1.00 45.69 186 GLU A CA 1
ATOM 1438 C C . GLU A 1 186 ? 2.661 -26.128 17.181 1.00 45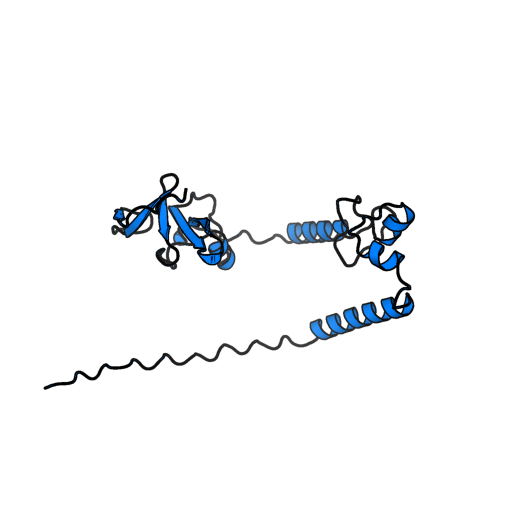.69 186 GLU A C 1
ATOM 1440 O O . GLU A 1 186 ? 3.086 -27.125 17.759 1.00 45.69 186 GLU A O 1
ATOM 1445 N N . VAL A 1 187 ? 3.159 -24.912 17.400 1.00 47.06 187 VAL A N 1
ATOM 1446 C CA . VAL A 1 187 ? 4.060 -24.643 18.512 1.00 47.06 187 VAL A CA 1
ATOM 1447 C C . VAL A 1 187 ? 3.217 -24.891 19.761 1.00 47.06 187 VAL A C 1
ATOM 1449 O O . VAL A 1 187 ? 2.238 -24.159 19.950 1.00 47.06 187 VAL A O 1
ATOM 1452 N N . PRO A 1 188 ? 3.519 -25.912 20.585 1.00 47.81 188 PRO A N 1
ATOM 1453 C CA . PRO A 1 188 ? 2.744 -26.145 21.789 1.00 47.81 188 PRO A CA 1
ATOM 1454 C C . PRO A 1 188 ? 2.829 -24.891 22.656 1.00 47.81 188 PRO A C 1
ATOM 1456 O O . PRO A 1 188 ? 3.902 -24.308 22.833 1.00 47.81 188 PRO A O 1
ATOM 1459 N N . ALA A 1 189 ? 1.669 -24.439 23.136 1.00 45.09 189 ALA A N 1
ATOM 1460 C CA . ALA A 1 189 ? 1.560 -23.247 23.962 1.00 45.09 189 ALA A CA 1
ATOM 1461 C C . ALA A 1 189 ? 2.565 -23.321 25.128 1.00 45.09 189 ALA A C 1
ATOM 1463 O O . ALA A 1 189 ? 2.680 -24.380 25.754 1.00 45.09 189 ALA A O 1
ATOM 1464 N N . PRO A 1 190 ? 3.290 -22.232 25.446 1.00 45.50 190 PRO A N 1
ATOM 1465 C CA . PRO A 1 190 ? 4.220 -22.248 26.563 1.00 45.50 190 PRO A CA 1
ATOM 1466 C C . PRO A 1 190 ? 3.459 -22.595 27.846 1.00 45.50 190 PRO A C 1
ATOM 1468 O O . PRO A 1 190 ? 2.393 -22.033 28.123 1.00 45.50 190 PRO A O 1
ATOM 1471 N N . ALA A 1 191 ? 4.003 -23.536 28.619 1.00 48.44 191 ALA A N 1
ATOM 1472 C CA . ALA A 1 191 ? 3.443 -23.924 29.902 1.00 48.44 191 ALA A CA 1
ATOM 1473 C C . ALA A 1 191 ? 3.294 -22.677 30.785 1.00 48.44 191 ALA A C 1
ATOM 1475 O O . ALA A 1 191 ? 4.252 -21.940 31.021 1.00 48.44 191 ALA A O 1
ATOM 1476 N N . ARG A 1 192 ? 2.066 -22.418 31.247 1.00 45.34 192 ARG A N 1
ATOM 1477 C CA . ARG A 1 192 ? 1.778 -21.325 32.178 1.00 45.34 192 ARG A CA 1
ATOM 1478 C C . ARG A 1 192 ? 2.575 -21.568 33.458 1.00 45.34 192 ARG A C 1
ATOM 1480 O O . ARG A 1 192 ? 2.278 -22.509 34.190 1.00 45.34 192 ARG A O 1
ATOM 1487 N N . PHE A 1 193 ? 3.558 -20.714 33.730 1.00 37.12 193 PHE A N 1
ATOM 1488 C CA . PHE A 1 193 ? 4.254 -20.680 35.012 1.00 37.12 193 PHE A CA 1
ATOM 1489 C C . PHE A 1 193 ? 3.218 -20.335 36.093 1.00 37.12 193 PHE A C 1
ATOM 1491 O O . PHE A 1 193 ? 2.751 -19.198 36.182 1.00 37.12 193 PHE A O 1
ATOM 1498 N N . ARG A 1 194 ? 2.779 -21.330 36.871 1.00 46.19 194 ARG A N 1
ATOM 1499 C CA . ARG A 1 194 ? 2.004 -21.080 38.088 1.00 46.19 194 ARG A CA 1
ATOM 1500 C C . ARG A 1 194 ? 2.997 -20.591 39.133 1.00 46.19 194 ARG A C 1
ATOM 1502 O O . ARG A 1 194 ? 3.842 -21.359 39.575 1.00 46.19 194 ARG A O 1
ATOM 1509 N N . GLY A 1 195 ? 2.924 -19.304 39.466 1.00 38.91 195 GLY A N 1
ATOM 1510 C CA . GLY A 1 195 ? 3.702 -18.734 40.559 1.00 38.91 195 GLY A CA 1
ATOM 1511 C C . GLY A 1 195 ? 3.438 -19.518 41.842 1.00 38.91 195 GLY A C 1
ATOM 1512 O O . GLY A 1 195 ? 2.289 -19.653 42.262 1.00 38.91 195 GLY A O 1
ATOM 1513 N N . ALA A 1 196 ? 4.501 -20.060 42.432 1.00 42.53 196 ALA A N 1
ATOM 1514 C CA . ALA A 1 196 ? 4.465 -20.565 43.790 1.00 42.53 196 ALA A CA 1
ATOM 1515 C C . ALA A 1 196 ? 4.325 -19.359 44.726 1.00 42.53 196 ALA A C 1
ATOM 1517 O O . ALA A 1 196 ? 5.209 -18.508 44.805 1.00 42.53 196 ALA A O 1
ATOM 1518 N N . VAL A 1 197 ? 3.178 -19.275 45.392 1.00 45.78 197 VAL A N 1
ATOM 1519 C CA . VAL A 1 197 ? 2.986 -18.420 46.560 1.00 45.78 197 VAL A CA 1
ATOM 1520 C C . VAL A 1 197 ? 3.824 -19.043 47.675 1.00 45.78 197 VAL A C 1
ATOM 1522 O O . VAL A 1 197 ? 3.496 -20.124 48.156 1.00 45.78 197 VAL A O 1
ATOM 1525 N N . MET A 1 198 ? 4.936 -18.404 48.037 1.00 40.81 198 MET A N 1
ATOM 1526 C CA . MET A 1 198 ? 5.667 -18.740 49.258 1.00 40.81 198 MET A CA 1
ATOM 1527 C C . MET A 1 198 ? 4.848 -18.211 50.435 1.00 40.81 198 MET A C 1
ATOM 1529 O O . MET A 1 198 ? 4.640 -17.004 50.562 1.00 40.81 198 MET A O 1
ATOM 1533 N N . ALA A 1 199 ? 4.328 -19.134 51.236 1.00 41.59 199 ALA A N 1
ATOM 1534 C CA . ALA A 1 199 ? 3.787 -18.851 52.551 1.00 41.59 199 ALA A CA 1
ATOM 1535 C C . ALA A 1 199 ? 4.925 -18.872 53.583 1.00 41.59 199 ALA A C 1
ATOM 1537 O O . ALA A 1 199 ? 5.779 -19.757 53.516 1.00 41.59 199 ALA A O 1
ATOM 1538 N N . SER A 1 200 ? 4.814 -17.935 54.535 1.00 44.56 200 SER A N 1
ATOM 1539 C CA . SER A 1 200 ? 5.572 -17.770 55.789 1.00 44.56 200 SER A CA 1
ATOM 1540 C C . SER A 1 200 ? 6.929 -17.076 55.704 1.00 44.56 200 SER A C 1
ATOM 1542 O O . SER A 1 200 ? 7.863 -17.610 55.074 1.00 44.56 200 SER A O 1
#

Foldseek 3Di:
DDDDQACWDFDDFPQDPGTATFRDADPNATEAEVPRDDPQFKDFQVVQVVVQWHQCPDDFRHWYWDQDVVVRDIDITGMHTNVNIDGDDDQDPVNVVVVVVVQQVQQQAPPPRDGHPDRADVVQVSHDPVVCVVVVVDDCPDPVVVVVVDPPPDDPVRVVVVVVVVVVVVVVVVPPPPPPDPPPDPPPDPPPPDDDDDDD

Organism: NCBI:txid129921

Secondary structure (DSSP, 8-state):
--PPPPPPEEEE-TT-SSEEEE--EETTEEEEETTTS-TTTEEEHHHHHHTTEE-TTPPPSEEEEEEEGGGTEEEEEEEEEGGG-EEPPPPPHHHHHHHHHHHHHHHB-TTT--B-SSPPPTTTTS--HHHHHHTT---TTSHHHHHTSS--SS-HHHHHHHHHHHHHHHHHHHHS---PPPP----PPPP---------

pLDDT: mean 77.35, std 19.64, range [37.12, 97.44]

InterPro domains:
  IPR048142 RRQRL motif-containing zinc-binding protein [NF041638] (30-131)